Protein AF-0000000074691908 (afdb_homodimer)

Sequence (244 aa):
MPTTDESVCCMEVEQVWQKVVDQRPESHMKCVTEHPGFQSTCLDVWVLETAYYAYRQQYGTDNQRGNEKFRYIAYRQLVRWCWGYLGKHVRVALPSCAVNKIRNTFPADFGSSYTGLKPPSLMPTTDESVCCMEVEQVWQKVVDQRPESHMKCVTEHPGFQSTCLDVWVLETAYYAYRQQYGTDNQRGNEKFRYIAYRQLVRWCWGYLGKHVRVALPSCAVNKIRNTFPADFGSSYTGLKPPSL

InterPro domains:
  IPR046815 P2X purinoreceptor 7, intracellular domain [PF20478] (9-118)

Foldseek 3Di:
DPPVPPFAFLCNPVLQVVQVPPPPNPDPDPHSCVPPCLCVQQQDPVNLVVQVVVVCVVPNDDPDDALRSSLVSSVVSSCCVRVVDDDPPPPDDDGPVSSVVSCVSRPDDVPVPPPPPPPPPD/DPPVPPFAFLCNPVLQVVQVVPVDDPDPDPHSCVPPCLCVQQQDPVNLVVQVVVVCVVPNDDPDDALRSSLVSSVVSSCCVRVVDDDPPPPDDDGPVSSVVSCVSRPDDVPVPPPPPPPPPD

Secondary structure (DSSP, 8-state):
---------GGG-HHHHHHHHHSTTT----SGGGSHHHIIIII-HHHHHHHHHHHHHHH---S--HHHHHHHHHHHHHHHHHHS---TT--PPPPHHHHHHHHHHS---TTS----------/---------GGG-HHHHHHHHHSTTT----SGGGSHHHIIIII-HHHHHHHHHHHHHHH---S--HHHHHHHHHHHHHHHHHHS---TT--PPPPHHHHHHHHHHS---TT-----------

Nearest PDB structures (foldseek):
  8tr5-assembly1_A  TM=7.222E-01  e=7.232E-03  Rattus
  8trj-assembly1_A  TM=7.832E-01  e=1.084E-02  Rattus
  8trb-assembly1_A  TM=7.086E-01  e=7.663E-03  Rattus
  8tr8-assembly1_A  TM=7.237E-01  e=1.149E-02  Rattus
  8v4s-assembly1_A  TM=7.036E-01  e=8.119E-03  Rattus

Organism: Acropora cervicornis (NCBI:txid6130)

Solvent-accessible surface area (backbone atoms only — not comparable to full-atom values): 14338 Å² total; per-residue (Å²): 123,82,70,73,70,77,67,44,48,42,82,74,36,61,55,52,33,48,58,50,63,63,41,60,81,83,50,85,65,88,46,53,75,69,36,69,52,41,45,46,40,38,64,31,64,55,35,35,51,31,52,42,27,53,47,34,70,74,71,42,87,69,90,62,54,72,36,56,37,47,42,54,43,19,53,52,40,48,44,23,57,43,71,46,51,84,49,91,82,62,78,71,86,69,24,39,64,53,52,50,53,41,41,69,74,32,48,72,71,70,82,72,60,78,74,66,80,70,71,76,84,125,121,81,71,74,71,75,68,43,48,42,82,73,37,63,54,49,32,48,57,52,66,62,46,57,89,80,53,83,68,89,47,52,75,70,35,67,51,40,44,46,40,38,63,31,63,56,37,34,51,32,52,42,27,53,47,33,71,74,71,42,87,68,89,62,53,72,35,56,37,46,41,54,42,19,52,51,38,49,44,23,56,42,68,44,52,86,49,93,80,63,78,70,84,69,24,41,65,53,53,50,54,41,41,68,74,31,48,72,72,69,82,72,61,78,74,67,80,71,72,74,82,126

Structure (mmCIF, N/CA/C/O backbone):
data_AF-0000000074691908-model_v1
#
loop_
_entity.id
_entity.type
_entity.pdbx_description
1 polymer 'P2X purinoreceptor 7 intracellular domain-containing protein'
#
loop_
_atom_site.group_PDB
_atom_site.id
_atom_site.type_symbol
_atom_site.label_atom_id
_atom_site.label_alt_id
_atom_site.label_comp_id
_atom_site.label_asym_id
_atom_site.label_entity_id
_atom_site.label_seq_id
_atom_site.pdbx_PDB_ins_code
_atom_site.Cartn_x
_atom_site.Cartn_y
_atom_site.Cartn_z
_atom_site.occupancy
_atom_site.B_iso_or_equiv
_atom_site.auth_seq_id
_atom_site.auth_comp_id
_atom_site.auth_asym_id
_atom_site.auth_atom_id
_atom_site.pdbx_PDB_model_num
ATOM 1 N N . MET A 1 1 ? 16.562 34.469 12 1 30.09 1 MET A N 1
ATOM 2 C CA . MET A 1 1 ? 15.406 34 12.758 1 30.09 1 MET A CA 1
ATOM 3 C C . MET A 1 1 ? 15.078 32.562 12.414 1 30.09 1 MET A C 1
ATOM 5 O O . MET A 1 1 ? 15.055 32.188 11.234 1 30.09 1 MET A O 1
ATOM 9 N N . PRO A 1 2 ? 15.422 31.5 13.156 1 37.34 2 PRO A N 1
ATOM 10 C CA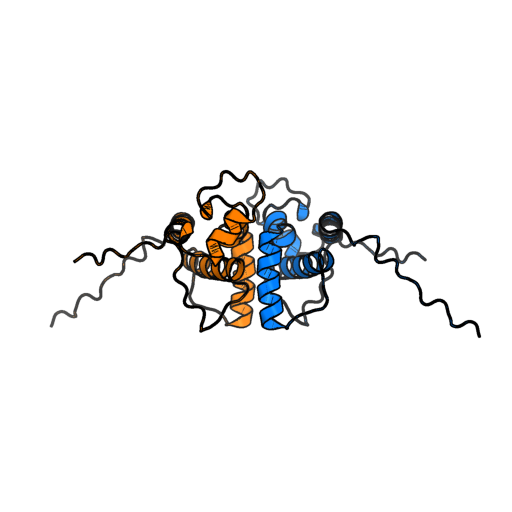 . PRO A 1 2 ? 14.898 30.188 12.766 1 37.34 2 PRO A CA 1
ATOM 11 C C . PRO A 1 2 ? 13.43 30.25 12.344 1 37.34 2 PRO A C 1
ATOM 13 O O . PRO A 1 2 ? 12.633 30.953 12.969 1 37.34 2 PRO A O 1
ATOM 16 N N . THR A 1 3 ? 13.031 30.594 11.148 1 39.84 3 THR A N 1
ATOM 17 C CA . THR A 1 3 ? 11.602 30.547 10.852 1 39.84 3 THR A CA 1
ATOM 18 C C . THR A 1 3 ? 10.914 29.453 11.656 1 39.84 3 THR A C 1
ATOM 20 O O . THR A 1 3 ? 11.391 28.312 11.688 1 39.84 3 THR A O 1
ATOM 23 N N . THR A 1 4 ? 10.422 29.703 12.766 1 43.75 4 THR A N 1
ATOM 24 C CA . THR A 1 4 ? 9.633 28.734 13.523 1 43.75 4 THR A CA 1
ATOM 25 C C . THR A 1 4 ? 8.859 27.812 12.578 1 43.75 4 THR A C 1
ATOM 27 O O . THR A 1 4 ? 7.926 28.266 11.906 1 43.75 4 THR A O 1
ATOM 30 N N . ASP A 1 5 ? 9.469 27.156 11.703 1 47.81 5 ASP A N 1
ATOM 31 C CA . ASP A 1 5 ? 8.758 26.266 10.805 1 47.81 5 ASP A CA 1
ATOM 32 C C . ASP A 1 5 ? 7.531 25.672 11.484 1 47.81 5 ASP A C 1
ATOM 34 O O . ASP A 1 5 ? 7.656 24.953 12.484 1 47.81 5 ASP A O 1
ATOM 38 N N . GLU A 1 6 ? 6.527 26.438 11.688 1 58.69 6 GLU A N 1
ATOM 39 C CA . GLU A 1 6 ? 5.273 26.016 12.305 1 58.69 6 GLU A CA 1
ATOM 40 C C . GLU A 1 6 ? 4.91 24.594 11.891 1 58.69 6 GLU A C 1
ATOM 42 O O . GLU A 1 6 ? 4.746 24.312 10.703 1 58.69 6 GLU A O 1
ATOM 47 N N . SER A 1 7 ? 5.32 23.609 12.727 1 81.62 7 SER A N 1
ATOM 48 C CA . SER A 1 7 ? 5 22.203 12.547 1 81.62 7 SER A CA 1
ATOM 49 C C . SER A 1 7 ? 3.49 21.969 12.555 1 81.62 7 SER A C 1
ATOM 51 O O . SER A 1 7 ? 2.789 22.453 13.445 1 81.62 7 SER A O 1
ATOM 53 N N . VAL A 1 8 ? 2.934 21.719 11.453 1 87.62 8 VAL A N 1
ATOM 54 C CA . VAL A 1 8 ? 1.518 21.375 11.352 1 87.62 8 VAL A CA 1
ATOM 55 C C . VAL A 1 8 ? 1.249 20.062 12.07 1 87.62 8 VAL A C 1
ATOM 57 O O . VAL A 1 8 ? 1.995 19.094 11.906 1 87.62 8 VAL A O 1
ATOM 60 N N . CYS A 1 9 ? 0.319 20.094 13.031 1 93.25 9 CYS A N 1
ATOM 61 C CA . CYS A 1 9 ? -0.106 18.906 13.766 1 93.25 9 CYS A CA 1
ATOM 62 C C . CYS A 1 9 ? -1.16 18.141 12.977 1 93.25 9 CYS A C 1
ATOM 64 O O . CYS A 1 9 ? -1.977 18.734 12.273 1 93.25 9 CYS A O 1
ATOM 66 N N . CYS A 1 10 ? -1.212 16.812 13.133 1 96.44 10 CYS A N 1
ATOM 67 C CA . CYS A 1 10 ? -2.162 15.984 12.391 1 96.44 10 CYS A CA 1
ATOM 68 C C . CYS A 1 10 ? -3.596 16.328 12.773 1 96.44 10 CYS A C 1
ATOM 70 O O . CYS A 1 10 ? -4.508 16.203 11.953 1 96.44 10 CYS A O 1
ATOM 72 N N . MET A 1 11 ? -3.795 16.875 14.023 1 94.44 11 MET A N 1
ATOM 73 C CA . MET A 1 11 ? -5.129 17.266 14.469 1 94.44 11 MET A CA 1
ATOM 74 C C . MET A 1 11 ? -5.629 18.484 13.688 1 94.44 11 MET A C 1
ATOM 76 O O . MET A 1 11 ? -6.836 18.703 13.594 1 94.44 11 MET A O 1
ATOM 80 N N . GLU A 1 12 ? -4.66 19.156 13.125 1 93.94 12 GLU A N 1
ATOM 81 C CA . GLU A 1 12 ? -4.996 20.406 12.453 1 93.94 12 GLU A CA 1
ATOM 82 C C . GLU A 1 12 ? -5.258 20.172 10.961 1 93.94 12 GLU A C 1
ATOM 84 O O . GLU A 1 12 ? -5.684 21.094 10.258 1 93.94 12 GLU A O 1
ATOM 89 N N . VAL A 1 13 ? -4.973 19.062 10.469 1 94.56 13 VAL A N 1
ATOM 90 C CA . VAL A 1 13 ? -5.227 18.734 9.07 1 94.56 13 VAL A CA 1
ATOM 91 C C . VAL A 1 13 ? -6.461 17.828 8.977 1 94.56 13 VAL A C 1
ATOM 93 O O . VAL A 1 13 ? -6.387 16.625 9.242 1 94.56 13 VAL A O 1
ATOM 96 N N . GLU A 1 14 ? -7.531 18.344 8.578 1 94.12 14 GLU A N 1
ATOM 97 C CA . GLU A 1 14 ? -8.844 17.703 8.633 1 94.12 14 GLU A CA 1
ATOM 98 C C . GLU A 1 14 ? -8.805 16.328 7.973 1 94.12 14 GLU A C 1
ATOM 100 O O . GLU A 1 14 ? -9.25 15.344 8.57 1 94.12 14 GLU A O 1
ATOM 105 N N . GLN A 1 15 ? -8.273 16.25 6.758 1 95.12 15 GLN A N 1
ATOM 106 C CA . GLN A 1 15 ? -8.281 15.008 5.992 1 95.12 15 GLN A CA 1
ATOM 107 C C . GLN A 1 15 ? -7.488 13.922 6.707 1 95.12 15 GLN A C 1
ATOM 109 O O . GLN A 1 15 ? -7.832 12.742 6.625 1 95.12 15 GLN A O 1
ATOM 114 N N . VAL A 1 16 ? -6.473 14.328 7.422 1 96.81 16 VAL A N 1
ATOM 115 C CA . VAL A 1 16 ? -5.625 13.383 8.141 1 96.81 16 VAL A CA 1
ATOM 116 C C . VAL A 1 16 ? -6.312 12.961 9.438 1 96.81 16 VAL A C 1
ATOM 118 O O . VAL A 1 16 ? -6.387 11.766 9.742 1 96.81 16 VAL A O 1
ATOM 121 N N . TRP A 1 17 ? -6.805 13.977 10.141 1 95.19 17 TRP A N 1
ATOM 122 C CA . TRP A 1 17 ? -7.426 13.695 11.43 1 95.19 17 TRP A CA 1
ATOM 123 C C . TRP A 1 17 ? -8.688 12.852 11.258 1 95.19 17 TRP A C 1
ATOM 125 O O . TRP A 1 17 ? -9.016 12.039 12.125 1 95.19 17 TRP A O 1
ATOM 135 N N . GLN A 1 18 ? -9.375 12.969 10.156 1 95.19 18 GLN A N 1
ATOM 136 C CA . GLN A 1 18 ? -10.555 12.164 9.875 1 95.19 18 GLN A CA 1
ATOM 137 C C . GLN A 1 18 ? -10.234 10.672 9.906 1 95.19 18 GLN A C 1
ATOM 139 O O . GLN A 1 18 ? -11.062 9.859 10.32 1 95.19 18 GLN A O 1
ATOM 144 N N . LYS A 1 19 ? -9.016 10.242 9.469 1 96.06 19 LYS A N 1
ATOM 145 C CA . LYS A 1 19 ? -8.609 8.836 9.531 1 96.06 19 LYS A CA 1
ATOM 146 C C . LYS A 1 19 ? -8.57 8.336 10.969 1 96.06 19 LYS A C 1
ATOM 148 O O . LYS A 1 19 ? -8.922 7.188 11.25 1 96.06 19 LYS A O 1
ATOM 153 N N . VAL A 1 20 ? -8.125 9.188 11.883 1 94.81 20 VAL A N 1
ATOM 154 C CA . VAL A 1 20 ? -8.016 8.836 13.297 1 94.81 20 VAL A CA 1
ATOM 155 C C . VAL A 1 20 ? -9.406 8.734 13.914 1 94.81 20 VAL A C 1
ATOM 157 O O . VAL A 1 20 ? -9.727 7.746 14.586 1 94.81 20 VAL A O 1
ATOM 160 N N . VAL A 1 21 ? -10.234 9.656 13.586 1 91.88 21 VAL A N 1
ATOM 161 C CA . VAL A 1 21 ? -11.578 9.727 14.156 1 91.88 21 VAL A CA 1
ATOM 162 C C . VAL A 1 21 ? -12.422 8.57 13.633 1 91.88 21 VAL A C 1
ATOM 164 O O . VAL A 1 21 ? -13.234 8.008 14.367 1 91.88 21 VAL A O 1
ATOM 167 N N . ASP A 1 22 ? -12.273 8.219 12.328 1 91.19 22 ASP A N 1
ATOM 168 C CA . ASP A 1 22 ? -13.062 7.168 11.695 1 91.19 22 ASP A CA 1
ATOM 169 C C . ASP A 1 22 ? -12.719 5.797 12.266 1 91.19 22 ASP A C 1
ATOM 171 O O . ASP A 1 22 ? -13.469 4.836 12.094 1 91.19 22 ASP A O 1
ATOM 175 N N . GLN A 1 23 ? -11.508 5.75 12.68 1 88.88 23 GLN A N 1
ATOM 176 C CA . GLN A 1 23 ? -11.109 4.453 13.219 1 88.88 23 GLN A CA 1
ATOM 177 C C . GLN A 1 23 ? -11.852 4.145 14.516 1 88.88 23 GLN A C 1
ATOM 179 O O . GLN A 1 23 ? -11.961 5 15.398 1 88.88 23 GLN A O 1
ATOM 184 N N . ARG A 1 24 ? -13.086 3.232 14.328 1 66.94 24 ARG A N 1
ATOM 185 C CA . ARG A 1 24 ? -14.031 2.914 15.391 1 66.94 24 ARG A CA 1
ATOM 186 C C . ARG A 1 24 ? -13.578 3.504 16.719 1 66.94 24 ARG A C 1
ATOM 188 O O . ARG A 1 24 ? -12.391 3.723 16.938 1 66.94 24 ARG A O 1
ATOM 195 N N . PRO A 1 25 ? -14.758 3.998 17.266 1 58.41 25 PRO A N 1
ATOM 196 C CA . PRO A 1 25 ? -14.82 4.93 18.391 1 58.41 25 PRO A CA 1
ATOM 197 C C . PRO A 1 25 ? -13.68 4.723 19.391 1 58.41 25 PRO A C 1
ATOM 199 O O . PRO A 1 25 ? -13.18 5.688 19.969 1 58.41 25 PRO A O 1
ATOM 202 N N . GLU A 1 26 ? -13.383 3.592 19.609 1 56.09 26 GLU A N 1
ATOM 203 C CA . GLU A 1 26 ? -12.602 3.279 20.812 1 56.09 26 GLU A CA 1
ATOM 204 C C . GLU A 1 26 ? -11.109 3.477 20.547 1 56.09 26 GLU A C 1
ATOM 206 O O . GLU A 1 26 ? -10.273 3.002 21.328 1 56.09 26 GLU A O 1
ATOM 211 N N . SER A 1 27 ? -10.906 4.363 19.312 1 65.12 27 SER A N 1
ATOM 212 C CA . SER A 1 27 ? -9.453 4.41 19.203 1 65.12 27 SER A CA 1
ATOM 213 C C . SER A 1 27 ? -8.852 5.398 20.203 1 65.12 27 SER A C 1
ATOM 215 O O . SER A 1 27 ? -9.375 6.5 20.375 1 65.12 27 SER A O 1
ATOM 217 N N . HIS A 1 28 ? -8.242 5.18 21.156 1 84.56 28 HIS A N 1
ATOM 218 C CA . HIS A 1 28 ? -7.469 6 22.078 1 84.56 28 HIS A CA 1
ATOM 219 C C . HIS A 1 28 ? -6.23 6.57 21.391 1 84.56 28 HIS A C 1
ATOM 221 O O . HIS A 1 28 ? -5.273 6.969 22.062 1 84.56 28 HIS A O 1
ATOM 227 N N . MET A 1 29 ? -6.551 6.711 20.047 1 91.88 29 MET A N 1
ATOM 228 C CA . MET A 1 29 ? -5.379 7.211 19.344 1 91.88 29 MET A 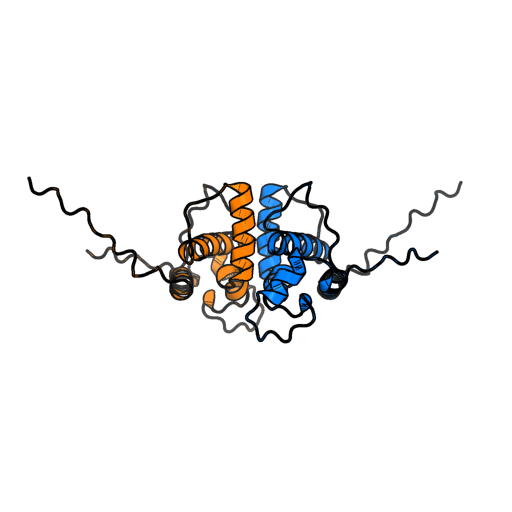CA 1
ATOM 229 C C . MET A 1 29 ? -5.266 8.727 19.469 1 91.88 29 MET A C 1
ATOM 231 O O . MET A 1 29 ? -6.27 9.438 19.406 1 91.88 29 MET A O 1
ATOM 235 N N . LYS A 1 30 ? -4.047 9.258 19.688 1 92.69 30 LYS A N 1
ATOM 236 C CA . LYS A 1 30 ? -3.797 10.688 19.875 1 92.69 30 LYS A CA 1
ATOM 237 C C . LYS A 1 30 ? -3.076 11.289 18.672 1 92.69 30 LYS A C 1
ATOM 239 O O . LYS A 1 30 ? -2.893 12.5 18.594 1 92.69 30 LYS A O 1
ATOM 244 N N . CYS A 1 31 ? -2.678 10.422 17.781 1 96.19 31 CYS A N 1
ATOM 245 C CA . CYS A 1 31 ? -1.89 10.852 16.625 1 96.19 31 CYS A CA 1
ATOM 246 C C . CYS A 1 31 ? -2.09 9.906 15.453 1 96.19 31 CYS A C 1
ATOM 248 O O . CYS A 1 31 ? -2.252 8.695 15.641 1 96.19 31 CYS A O 1
ATOM 250 N N . VAL A 1 32 ? -2.068 10.406 14.281 1 97.19 32 VAL A N 1
ATOM 251 C CA . VAL A 1 32 ? -2.271 9.602 13.078 1 97.19 32 VAL A CA 1
ATOM 252 C C . VAL A 1 32 ? -1.185 8.539 12.977 1 97.19 32 VAL A C 1
ATOM 254 O O . VAL A 1 32 ? -1.405 7.469 12.398 1 97.19 32 VAL A O 1
ATOM 257 N N . THR A 1 33 ? -0.001 8.82 13.531 1 97.75 33 THR A N 1
ATOM 258 C CA . THR A 1 33 ? 1.101 7.871 13.414 1 97.75 33 THR A CA 1
ATOM 259 C C . THR A 1 33 ? 0.836 6.629 14.258 1 97.75 33 THR A C 1
ATOM 261 O O . THR A 1 33 ? 1.532 5.621 14.125 1 97.75 33 THR A O 1
ATOM 264 N N . GLU A 1 34 ? -0.138 6.715 15.094 1 96.31 34 GLU A N 1
ATOM 265 C CA . GLU A 1 34 ? -0.536 5.555 15.883 1 96.31 34 GLU A CA 1
ATOM 266 C C . GLU A 1 34 ? -1.528 4.684 15.125 1 96.31 34 GLU A C 1
ATOM 268 O O . GLU A 1 34 ? -1.812 3.555 15.531 1 96.31 34 GLU A O 1
ATOM 273 N N . HIS A 1 35 ? -2.125 5.215 14.117 1 96.38 35 HIS A N 1
ATOM 274 C CA . HIS A 1 35 ? -3.115 4.508 13.312 1 96.38 35 HIS A CA 1
ATOM 275 C C . HIS A 1 35 ? -2.492 3.312 12.594 1 96.38 35 HIS A C 1
ATOM 277 O O . HIS A 1 35 ? -1.444 3.441 11.961 1 96.38 35 HIS A O 1
ATOM 283 N N . PRO A 1 36 ? -3.107 2.164 12.656 1 95.75 36 PRO A N 1
ATOM 284 C CA . PRO A 1 36 ? -2.557 1.009 11.945 1 95.75 36 PRO A CA 1
ATOM 285 C C . PRO A 1 36 ? -2.455 1.238 10.438 1 95.75 36 PRO A C 1
ATOM 287 O O . PRO A 1 36 ? -1.524 0.746 9.797 1 95.75 36 PRO A O 1
ATOM 290 N N . GLY A 1 37 ? -3.344 1.963 9.859 1 97.31 37 GLY A N 1
ATOM 291 C CA . GLY A 1 37 ? -3.283 2.309 8.453 1 97.31 37 GLY A CA 1
ATOM 292 C C . GLY A 1 37 ? -2.051 3.113 8.086 1 97.31 37 GLY A C 1
ATOM 293 O O . GLY A 1 37 ? -1.506 2.961 6.992 1 97.31 37 GLY A O 1
ATOM 294 N N . PHE A 1 38 ? -1.654 3.934 9.055 1 98.44 38 PHE A N 1
ATOM 295 C CA . PHE A 1 38 ? -0.433 4.695 8.828 1 98.44 38 PHE A CA 1
ATOM 296 C C . PHE A 1 38 ? 0.775 3.77 8.742 1 98.44 38 PHE A C 1
ATOM 298 O O . PHE A 1 38 ? 1.618 3.916 7.855 1 98.44 38 PHE A O 1
ATOM 305 N N . GLN A 1 39 ? 0.847 2.84 9.586 1 9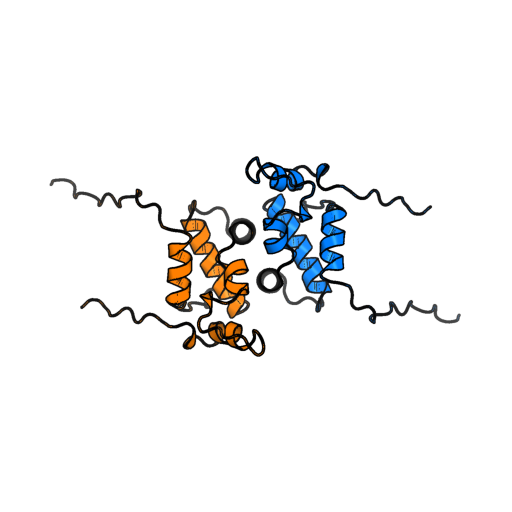8.25 39 GLN A N 1
ATOM 306 C CA . GLN A 1 39 ? 1.946 1.88 9.609 1 98.25 39 GLN A CA 1
ATOM 307 C C . GLN A 1 39 ? 2.014 1.089 8.305 1 98.25 39 GLN A C 1
ATOM 309 O O . GLN A 1 39 ? 3.078 0.985 7.691 1 98.25 39 GLN A O 1
ATOM 314 N N . SER A 1 40 ? 0.908 0.651 7.852 1 98.31 40 SER A N 1
ATOM 315 C CA . SER A 1 40 ? 0.886 -0.223 6.68 1 98.31 40 SER A CA 1
ATOM 316 C C . SER A 1 40 ? 1.082 0.57 5.395 1 98.31 40 SER A C 1
ATOM 318 O O . SER A 1 40 ? 1.805 0.135 4.496 1 98.31 40 SER A O 1
ATOM 320 N N . THR A 1 41 ? 0.528 1.736 5.32 1 98.69 41 THR A N 1
ATOM 321 C CA . THR A 1 41 ? 0.482 2.482 4.07 1 98.69 41 THR A CA 1
ATOM 322 C C . THR A 1 41 ? 1.748 3.314 3.887 1 98.69 41 THR A C 1
ATOM 324 O O . THR A 1 41 ? 2.211 3.514 2.762 1 98.69 41 THR A O 1
ATOM 327 N N . CYS A 1 42 ? 2.342 3.719 5.043 1 98.75 42 CYS A N 1
ATOM 328 C CA . CYS A 1 42 ? 3.367 4.746 4.906 1 98.75 42 CYS A CA 1
ATOM 329 C C . CYS A 1 42 ? 4.727 4.223 5.355 1 98.75 42 CYS A C 1
ATOM 331 O O . CYS A 1 42 ? 5.762 4.809 5.031 1 98.75 42 CYS A O 1
ATOM 333 N N . LEU A 1 43 ? 4.723 3.096 6.113 1 98.75 43 LEU A N 1
ATOM 334 C CA . LEU A 1 43 ? 6 2.711 6.703 1 98.75 43 LEU A CA 1
ATOM 335 C C . LEU A 1 43 ? 6.402 1.308 6.262 1 98.75 43 LEU A C 1
ATOM 337 O O . LEU A 1 43 ? 7.562 0.914 6.41 1 98.75 43 LEU A O 1
ATOM 341 N N . ASP A 1 44 ? 5.516 0.501 5.766 1 98.5 44 ASP A N 1
ATOM 342 C CA . ASP A 1 44 ? 5.797 -0.878 5.379 1 98.5 44 ASP A CA 1
ATOM 343 C C . ASP A 1 44 ? 6.609 -0.93 4.086 1 98.5 44 ASP A C 1
ATOM 345 O O . ASP A 1 44 ? 6.172 -0.425 3.051 1 98.5 44 ASP A O 1
ATOM 349 N N . VAL A 1 45 ? 7.68 -1.581 4.098 1 97.44 45 VAL A N 1
ATOM 350 C CA . VAL A 1 45 ? 8.633 -1.5 2.998 1 97.44 45 VAL A CA 1
ATOM 351 C C . VAL A 1 45 ? 8.086 -2.234 1.778 1 97.44 45 VAL A C 1
ATOM 353 O O . VAL A 1 45 ? 8.32 -1.822 0.64 1 97.44 45 VAL A O 1
ATOM 356 N N . TRP A 1 46 ? 7.402 -3.301 1.964 1 97.69 46 TRP A N 1
ATOM 357 C CA . TRP A 1 46 ? 6.855 -4.035 0.827 1 97.69 46 TRP A CA 1
ATOM 358 C C . TRP A 1 46 ? 5.758 -3.232 0.138 1 97.69 46 TRP A C 1
ATOM 360 O O . TRP A 1 46 ? 5.648 -3.244 -1.091 1 97.69 46 TRP A O 1
ATOM 370 N N . VAL A 1 47 ? 4.934 -2.586 0.943 1 98.81 47 VAL A N 1
ATOM 371 C CA . VAL A 1 47 ? 3.887 -1.724 0.41 1 98.81 47 VAL A CA 1
ATOM 372 C C . VAL A 1 47 ? 4.512 -0.555 -0.347 1 98.81 47 VAL A C 1
ATOM 374 O O . VAL A 1 47 ? 4.102 -0.241 -1.467 1 98.81 47 VAL A O 1
ATOM 377 N N . LEU A 1 48 ? 5.516 0.054 0.228 1 98.44 48 LEU A N 1
ATOM 378 C CA . LEU A 1 48 ? 6.16 1.2 -0.402 1 98.44 48 LEU A CA 1
ATOM 379 C C . LEU A 1 48 ? 6.887 0.782 -1.677 1 98.44 48 LEU A C 1
ATOM 381 O O . LEU A 1 48 ? 6.902 1.526 -2.66 1 98.44 48 LEU A O 1
ATOM 385 N N . GLU A 1 49 ? 7.5 -0.345 -1.672 1 97 49 GLU A N 1
ATOM 386 C CA . GLU A 1 49 ? 8.125 -0.88 -2.881 1 97 49 GLU A CA 1
ATOM 387 C C . GLU A 1 49 ? 7.094 -1.071 -3.99 1 97 49 GLU A C 1
ATOM 389 O O . GLU A 1 49 ? 7.332 -0.692 -5.141 1 97 49 GLU A O 1
ATOM 394 N N . THR A 1 50 ? 5.992 -1.668 -3.645 1 98 50 THR A N 1
ATOM 395 C CA . THR A 1 50 ? 4.926 -1.892 -4.609 1 98 50 THR A CA 1
ATOM 396 C C . THR A 1 50 ? 4.414 -0.567 -5.168 1 98 50 THR A C 1
ATOM 398 O O . THR A 1 50 ? 4.207 -0.434 -6.379 1 98 50 THR A O 1
ATOM 401 N N . ALA A 1 51 ? 4.223 0.391 -4.289 1 97.62 51 ALA A N 1
ATOM 402 C CA . ALA A 1 51 ? 3.795 1.719 -4.723 1 97.62 51 ALA A CA 1
ATOM 403 C C . ALA A 1 51 ? 4.848 2.367 -5.617 1 97.62 51 ALA A C 1
ATOM 405 O O . ALA A 1 51 ? 4.508 3.094 -6.559 1 97.62 51 ALA A O 1
ATOM 406 N N . TYR A 1 52 ? 6.094 2.135 -5.332 1 96.25 52 TYR A N 1
ATOM 407 C CA . TYR A 1 52 ? 7.168 2.666 -6.16 1 96.25 52 TYR A CA 1
ATOM 408 C C . TYR A 1 52 ? 7.109 2.09 -7.57 1 96.25 52 TYR A C 1
ATOM 410 O O . TYR A 1 52 ? 7.348 2.801 -8.547 1 96.25 52 TYR A O 1
ATOM 418 N N . TYR A 1 53 ? 6.836 0.844 -7.664 1 95.44 53 TYR A N 1
ATOM 419 C CA . TYR A 1 53 ? 6.711 0.225 -8.977 1 95.44 53 TYR A CA 1
ATOM 420 C C . TYR A 1 53 ? 5.625 0.907 -9.805 1 95.44 53 TYR A C 1
ATOM 422 O O . TYR A 1 53 ? 5.785 1.114 -11.008 1 95.44 53 TYR A O 1
ATOM 430 N N . ALA A 1 54 ? 4.535 1.207 -9.12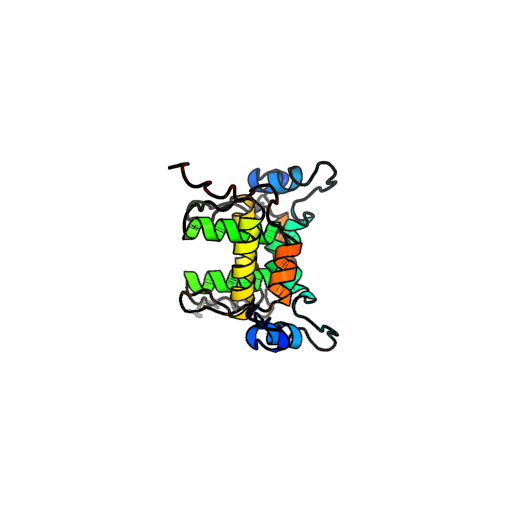5 1 94.5 54 ALA A N 1
ATOM 431 C CA . ALA A 1 54 ? 3.49 1.955 -9.82 1 94.5 54 ALA A CA 1
ATOM 432 C C . ALA A 1 54 ? 3.996 3.324 -10.258 1 94.5 54 ALA A C 1
ATOM 434 O O . ALA A 1 54 ? 3.736 3.754 -11.391 1 94.5 54 ALA A O 1
ATOM 435 N N . TYR A 1 55 ? 4.656 3.955 -9.383 1 93 55 TYR A N 1
ATOM 436 C CA . TYR A 1 55 ? 5.219 5.273 -9.656 1 93 55 TYR A CA 1
ATOM 437 C C . TYR A 1 55 ? 6.172 5.227 -10.844 1 93 55 TYR A C 1
ATOM 439 O O . TYR A 1 55 ? 6.066 6.039 -11.766 1 93 55 TYR A O 1
ATOM 447 N N . ARG A 1 56 ? 7.035 4.297 -10.82 1 92.88 56 ARG A N 1
ATOM 448 C CA . ARG A 1 56 ? 8.023 4.148 -11.883 1 92.88 56 ARG A CA 1
ATOM 449 C C . ARG A 1 56 ? 7.348 3.857 -13.227 1 92.88 56 ARG A C 1
ATOM 451 O O . ARG A 1 56 ? 7.789 4.348 -14.266 1 92.88 56 ARG A O 1
ATOM 458 N N . GLN A 1 57 ? 6.371 3.076 -13.188 1 91.5 57 GLN A N 1
ATOM 459 C CA . GLN A 1 57 ? 5.648 2.75 -14.414 1 91.5 57 GLN A CA 1
ATOM 460 C C . GLN A 1 57 ? 4.957 3.982 -14.984 1 91.5 57 GLN A C 1
ATOM 462 O O . GLN A 1 57 ? 4.887 4.148 -16.203 1 91.5 57 GLN A O 1
ATOM 467 N N . GLN A 1 58 ? 4.473 4.773 -14.164 1 89.19 58 GLN A N 1
ATOM 468 C CA . GLN A 1 58 ? 3.709 5.949 -14.57 1 89.19 58 GLN A CA 1
ATOM 469 C C . GLN A 1 58 ? 4.637 7.086 -14.992 1 89.19 58 GLN A C 1
ATOM 471 O O . GLN A 1 58 ? 4.344 7.812 -15.945 1 89.19 58 GLN A O 1
ATOM 476 N N . TYR A 1 59 ? 5.781 7.273 -14.289 1 89.25 59 TYR A N 1
ATOM 477 C CA . TYR A 1 59 ? 6.57 8.492 -14.461 1 89.25 59 TYR A CA 1
ATOM 478 C C . TYR A 1 59 ? 7.973 8.164 -14.961 1 89.25 59 TYR A C 1
ATOM 480 O O . TYR A 1 59 ? 8.734 9.07 -15.32 1 89.25 59 TYR A O 1
ATOM 488 N N . GLY A 1 60 ? 8.289 6.918 -15.039 1 87.25 60 GLY A N 1
ATOM 489 C CA . GLY A 1 60 ? 9.641 6.527 -15.414 1 87.25 60 GLY A CA 1
ATOM 490 C C . GLY A 1 60 ? 10.602 6.488 -14.242 1 87.25 60 GLY A C 1
ATOM 491 O O . GLY A 1 60 ? 10.195 6.695 -13.094 1 87.25 60 GLY A O 1
ATOM 492 N N . THR A 1 61 ? 11.805 6.023 -14.555 1 74.94 61 THR A N 1
ATOM 493 C CA . THR A 1 61 ? 12.82 5.859 -13.523 1 74.94 61 THR A CA 1
ATOM 494 C C . THR A 1 61 ? 13.305 7.215 -13.016 1 74.94 61 THR A C 1
ATOM 496 O O . THR A 1 61 ? 13.492 8.148 -13.805 1 74.94 61 THR A O 1
ATOM 499 N N . ASP A 1 62 ? 13.273 7.234 -11.695 1 73.88 62 ASP A N 1
ATOM 500 C CA . ASP A 1 62 ? 13.867 8.438 -11.117 1 73.88 62 ASP A CA 1
ATOM 501 C C . ASP A 1 62 ? 15.195 8.125 -10.438 1 73.88 62 ASP A C 1
ATOM 503 O O . ASP A 1 62 ? 15.664 6.98 -10.469 1 73.88 62 ASP A O 1
ATOM 507 N N . ASN A 1 63 ? 15.867 9.086 -10.047 1 74.38 63 ASN A N 1
ATOM 508 C CA . ASN A 1 63 ? 17.188 8.969 -9.438 1 74.38 63 ASN A CA 1
ATOM 509 C C . ASN A 1 63 ? 17.094 8.719 -7.938 1 74.38 63 ASN A C 1
ATOM 511 O O . ASN A 1 63 ? 18.109 8.719 -7.238 1 74.38 63 ASN A O 1
ATOM 515 N N . GLN A 1 64 ? 15.953 8.438 -7.508 1 74.88 64 GLN A N 1
ATOM 516 C CA . GLN A 1 64 ? 15.828 8.195 -6.074 1 74.88 64 GLN A CA 1
ATOM 517 C C . GLN A 1 64 ? 16.25 6.773 -5.715 1 74.88 64 GLN A C 1
ATOM 519 O O . GLN A 1 64 ? 15.953 5.828 -6.441 1 74.88 64 GLN A O 1
ATOM 524 N N . ARG A 1 65 ? 17.078 6.797 -4.594 1 79.62 65 ARG A N 1
ATOM 525 C CA . ARG A 1 65 ? 17.578 5.488 -4.191 1 79.62 65 ARG A CA 1
ATOM 526 C C . ARG A 1 65 ? 17.391 5.258 -2.695 1 79.62 65 ARG A C 1
ATOM 528 O O . ARG A 1 65 ? 17.266 6.215 -1.927 1 79.62 65 ARG A O 1
ATOM 535 N N . GLY A 1 66 ? 17.234 4.062 -2.418 1 85.81 66 GLY A N 1
ATOM 536 C CA . GLY A 1 66 ? 17.188 3.65 -1.024 1 85.81 66 GLY A CA 1
ATOM 537 C C . GLY A 1 66 ? 16.094 4.332 -0.234 1 85.81 66 GLY A C 1
ATOM 538 O O . GLY A 1 66 ? 14.93 4.312 -0.637 1 85.81 66 GLY A O 1
ATOM 539 N N . ASN A 1 67 ? 16.547 4.934 0.907 1 91.31 67 ASN A N 1
ATOM 540 C CA . ASN A 1 67 ? 15.594 5.52 1.853 1 91.31 67 ASN A CA 1
ATOM 541 C C . ASN A 1 67 ? 14.938 6.773 1.285 1 91.31 67 ASN A C 1
ATOM 543 O O . ASN A 1 67 ? 13.812 7.105 1.646 1 91.31 67 ASN A O 1
ATOM 547 N N . GLU A 1 68 ? 15.602 7.422 0.41 1 92.06 68 GLU A N 1
ATOM 548 C CA . GLU A 1 68 ? 14.992 8.594 -0.211 1 92.06 68 GLU A CA 1
ATOM 549 C C . GLU A 1 68 ? 13.742 8.211 -1.007 1 92.06 68 GLU A C 1
ATOM 551 O O . GLU A 1 68 ? 12.719 8.898 -0.938 1 92.06 68 GLU A O 1
ATOM 556 N N . LYS A 1 69 ? 13.891 7.176 -1.725 1 93.06 69 LYS A N 1
ATOM 557 C CA . LYS A 1 69 ? 12.758 6.652 -2.49 1 93.06 69 LYS A CA 1
ATOM 558 C C . LYS A 1 69 ? 11.586 6.312 -1.575 1 93.06 69 LYS A C 1
ATOM 560 O O . LYS A 1 69 ? 10.445 6.699 -1.852 1 93.06 69 LYS A O 1
ATOM 565 N N . PHE A 1 70 ? 11.883 5.688 -0.496 1 95.81 70 PHE A N 1
ATOM 566 C CA . PHE A 1 70 ? 10.836 5.246 0.416 1 95.81 70 PHE A CA 1
ATOM 567 C C . PHE A 1 70 ? 10.172 6.441 1.099 1 95.81 70 PHE A C 1
ATOM 569 O O . PHE A 1 70 ? 8.961 6.461 1.287 1 95.81 70 PHE A O 1
ATOM 576 N N . ARG A 1 71 ? 10.93 7.438 1.386 1 96.06 71 ARG A N 1
ATOM 577 C CA . ARG A 1 71 ? 10.336 8.633 1.973 1 96.06 71 ARG A CA 1
ATOM 578 C C . ARG A 1 71 ? 9.391 9.32 0.991 1 96.06 71 ARG A C 1
ATOM 580 O O . ARG A 1 71 ? 8.266 9.664 1.35 1 96.06 71 ARG A O 1
ATOM 587 N N . TYR A 1 72 ? 9.883 9.461 -0.19 1 94.44 72 TYR A N 1
ATOM 588 C CA . TYR A 1 72 ? 9.078 10.125 -1.206 1 94.44 72 TYR A CA 1
ATOM 589 C C . TYR A 1 72 ? 7.781 9.367 -1.455 1 94.44 72 TYR A C 1
ATOM 591 O O . TYR A 1 72 ? 6.707 9.977 -1.511 1 94.44 72 TYR A O 1
ATOM 599 N N . ILE A 1 73 ? 7.914 8.141 -1.584 1 96.38 73 ILE A N 1
ATOM 600 C CA . ILE A 1 73 ? 6.738 7.316 -1.847 1 96.38 73 ILE A CA 1
ATOM 601 C C . ILE A 1 73 ? 5.82 7.32 -0.625 1 96.38 73 ILE A C 1
ATOM 603 O O . ILE A 1 73 ? 4.594 7.332 -0.761 1 96.38 73 ILE A O 1
ATOM 607 N N . ALA A 1 74 ? 6.371 7.285 0.604 1 97.81 74 ALA A N 1
ATOM 608 C CA . ALA A 1 74 ? 5.57 7.348 1.821 1 97.81 74 ALA A CA 1
ATOM 609 C C . ALA A 1 74 ? 4.738 8.625 1.866 1 97.81 74 ALA A C 1
ATOM 611 O O . ALA A 1 74 ? 3.564 8.602 2.242 1 97.81 74 ALA A O 1
ATOM 612 N N . TYR A 1 75 ? 5.336 9.719 1.473 1 95.81 75 TYR A N 1
ATOM 613 C CA . TYR A 1 75 ? 4.598 10.977 1.418 1 95.81 75 TYR A CA 1
ATOM 614 C C . TYR A 1 75 ? 3.432 10.883 0.441 1 95.81 75 TYR A C 1
ATOM 616 O O . TYR A 1 75 ? 2.324 11.336 0.744 1 95.81 75 TYR A O 1
ATOM 624 N N . ARG A 1 76 ? 3.719 10.367 -0.666 1 95.56 76 ARG A N 1
ATOM 625 C CA . ARG A 1 76 ? 2.686 10.203 -1.683 1 95.56 76 ARG A CA 1
ATOM 626 C C . ARG A 1 76 ? 1.559 9.305 -1.181 1 95.56 76 ARG A C 1
ATOM 628 O O . ARG A 1 76 ? 0.381 9.609 -1.391 1 95.56 76 ARG A O 1
ATOM 635 N N . GLN A 1 77 ? 1.913 8.203 -0.55 1 98 77 GLN A N 1
ATOM 636 C CA . GLN A 1 77 ? 0.917 7.289 0 1 98 77 GLN A CA 1
ATOM 637 C C . GLN A 1 77 ? 0.045 7.988 1.04 1 98 77 GLN A C 1
ATOM 639 O O . GLN A 1 77 ? -1.173 7.801 1.063 1 98 77 GLN A O 1
ATOM 644 N N . LEU A 1 78 ? 0.652 8.797 1.919 1 97.81 78 LEU A N 1
ATOM 645 C CA . LEU A 1 78 ? -0.095 9.492 2.959 1 97.81 78 LEU A CA 1
ATOM 646 C C . LEU A 1 78 ? -1.132 10.43 2.35 1 97.81 78 LEU A C 1
ATOM 648 O O . LEU A 1 78 ? -2.295 10.43 2.758 1 97.81 78 LEU A O 1
ATOM 652 N N . VAL A 1 79 ? -0.702 11.172 1.41 1 96.94 79 VAL A N 1
ATOM 653 C CA . VAL A 1 79 ? -1.611 12.117 0.765 1 96.94 79 VAL A CA 1
ATOM 654 C C . VAL A 1 79 ? -2.75 11.352 0.089 1 96.94 79 VAL A C 1
ATOM 656 O O . VAL A 1 79 ? -3.922 11.695 0.259 1 96.94 79 VAL A O 1
ATOM 659 N N . ARG A 1 80 ? -2.465 10.344 -0.651 1 96.69 80 ARG A N 1
ATOM 660 C CA . ARG A 1 80 ? -3.49 9.57 -1.34 1 96.69 80 ARG A CA 1
ATOM 661 C C . ARG A 1 80 ? -4.461 8.938 -0.347 1 96.69 80 ARG A C 1
ATOM 663 O O . ARG A 1 80 ? -5.672 8.938 -0.571 1 96.69 80 ARG A O 1
ATOM 670 N N . TRP A 1 81 ? -3.912 8.391 0.686 1 97.56 81 TRP A N 1
ATOM 671 C CA . TRP A 1 81 ? -4.738 7.742 1.7 1 97.56 81 TRP A CA 1
ATOM 672 C C . TRP A 1 81 ? -5.715 8.734 2.32 1 97.56 81 TRP A C 1
ATOM 674 O O . TRP A 1 81 ? -6.895 8.43 2.5 1 97.56 81 TRP A O 1
ATOM 684 N N . CYS A 1 82 ? -5.273 9.93 2.529 1 96.56 82 CYS A N 1
ATOM 685 C CA . CYS A 1 82 ? -6.074 10.891 3.281 1 96.56 82 CYS A CA 1
ATOM 686 C C . CYS A 1 82 ? -6.953 11.719 2.352 1 96.56 82 CYS A C 1
ATOM 688 O O . CYS A 1 82 ? -8.07 12.078 2.711 1 96.56 82 CYS A O 1
ATOM 690 N N . TRP A 1 83 ? -6.488 12.016 1.175 1 95.19 83 TRP A N 1
ATOM 691 C CA . TRP A 1 83 ? -7.223 12.906 0.277 1 95.19 83 TRP A CA 1
ATOM 692 C C . TRP A 1 83 ? -7.922 12.109 -0.82 1 95.19 83 TRP A C 1
ATOM 694 O O . TRP A 1 83 ? -8.82 12.625 -1.493 1 95.19 83 TRP A O 1
ATOM 704 N N . GLY A 1 84 ? -7.375 10.922 -1.126 1 94.38 84 GLY A N 1
ATOM 705 C CA . GLY A 1 84 ? -8.023 10.086 -2.127 1 94.38 84 GLY A CA 1
ATOM 706 C C . GLY A 1 84 ? -7.473 10.297 -3.525 1 94.38 84 GLY A C 1
ATOM 707 O O . GLY A 1 84 ? -7.852 9.586 -4.461 1 94.38 84 GLY A O 1
ATOM 708 N N . TYR A 1 85 ? -6.621 11.188 -3.748 1 91.94 85 TYR A N 1
ATOM 709 C CA . TYR A 1 85 ? -5.992 11.469 -5.035 1 91.94 85 TYR A CA 1
ATOM 710 C C . TYR A 1 85 ? -4.688 12.234 -4.848 1 91.94 85 TYR A C 1
ATOM 712 O O . TYR A 1 85 ? -4.414 12.758 -3.764 1 91.94 85 TYR A O 1
ATOM 720 N N . LEU A 1 86 ? -3.844 12.094 -5.988 1 90.56 86 LEU A N 1
ATOM 721 C CA . LEU A 1 86 ? -2.645 12.914 -6.066 1 90.56 86 LEU A CA 1
ATOM 722 C C . LEU A 1 86 ? -2.76 13.938 -7.195 1 90.56 86 LEU A C 1
ATOM 724 O O . LEU A 1 86 ? -3.312 13.641 -8.258 1 90.56 86 LEU A O 1
ATOM 728 N N . GLY A 1 87 ? -2.465 15.203 -7.016 1 78.69 87 GLY A N 1
ATOM 729 C CA . GLY A 1 87 ? -2.529 16.156 -8.117 1 78.69 87 GLY A CA 1
ATOM 730 C C . GLY A 1 87 ? -1.822 17.453 -7.82 1 78.69 87 GLY A C 1
ATOM 731 O O . GLY A 1 87 ? -1.373 17.688 -6.695 1 78.69 87 GLY A O 1
ATOM 732 N N . LYS A 1 88 ? -1.575 18.094 -8.898 1 70.31 88 LYS A N 1
ATOM 733 C CA . LYS A 1 88 ? -0.932 19.406 -8.82 1 70.31 88 LYS A CA 1
ATOM 734 C C . LYS A 1 88 ? -1.628 20.297 -7.797 1 70.31 88 LYS A C 1
ATOM 736 O O . LYS A 1 88 ? -0.987 21.141 -7.16 1 70.31 88 LYS A O 1
ATOM 741 N N . HIS A 1 89 ? -2.793 20 -7.586 1 62.78 89 HIS A N 1
ATOM 742 C CA . HIS A 1 89 ? -3.551 20.891 -6.719 1 62.78 89 HIS A CA 1
ATOM 743 C C . HIS A 1 89 ? -3.48 20.438 -5.266 1 62.78 89 HIS A C 1
ATOM 745 O O . HIS A 1 89 ? -3.99 21.125 -4.371 1 62.78 89 HIS A O 1
ATOM 751 N N . VAL A 1 90 ? -2.934 19.297 -5.156 1 64 90 VAL A N 1
ATOM 752 C CA . VAL A 1 90 ? -2.777 18.859 -3.775 1 64 90 VAL A CA 1
ATOM 753 C C . VAL A 1 90 ? -1.381 19.203 -3.273 1 64 90 VAL A C 1
ATOM 755 O O . VAL A 1 90 ? -0.423 18.469 -3.504 1 64 90 VAL A O 1
ATOM 758 N N . ARG A 1 91 ? -1.172 20.469 -2.973 1 74.38 91 ARG A N 1
ATOM 759 C CA . ARG A 1 91 ? 0.013 20.906 -2.242 1 74.38 91 ARG A CA 1
ATOM 760 C C . ARG A 1 91 ? -0.283 21.047 -0.753 1 74.38 91 ARG A C 1
ATOM 762 O O . ARG A 1 91 ? -0.676 22.125 -0.292 1 74.38 91 ARG A O 1
ATOM 769 N N . VAL A 1 92 ? -0.362 19.953 -0.188 1 77.06 92 VAL A N 1
ATOM 770 C CA . VAL A 1 92 ? -0.736 19.984 1.222 1 77.06 92 VAL A CA 1
ATOM 771 C C . VAL A 1 92 ? 0.513 19.844 2.09 1 77.06 92 VAL A C 1
ATOM 773 O O . VAL A 1 92 ? 1.474 19.172 1.711 1 77.06 92 VAL A O 1
ATOM 776 N N . ALA A 1 93 ? 0.489 20.672 3.145 1 85.38 93 ALA A N 1
ATOM 777 C CA . ALA A 1 93 ? 1.506 20.484 4.176 1 85.38 93 ALA A CA 1
ATOM 778 C C . ALA A 1 93 ? 1.201 19.266 5.031 1 85.38 93 ALA A C 1
ATOM 780 O O . ALA A 1 93 ? 0.131 19.172 5.637 1 85.38 93 ALA A O 1
ATOM 781 N N . LEU A 1 94 ? 2.061 18.344 5.012 1 93.75 94 LEU A N 1
ATOM 782 C CA . LEU A 1 94 ? 1.897 17.156 5.832 1 93.75 94 LEU A CA 1
ATOM 783 C C . LEU A 1 94 ? 2.195 17.469 7.297 1 93.75 94 LEU A C 1
ATOM 785 O O . LEU A 1 94 ? 3.051 18.297 7.602 1 93.75 94 LEU A O 1
ATOM 789 N N . PRO A 1 95 ? 1.483 16.891 8.234 1 96.5 95 PRO A N 1
ATOM 790 C CA . PRO A 1 95 ? 1.776 17.094 9.656 1 96.5 95 PRO A CA 1
ATOM 791 C C . PRO A 1 95 ? 3.209 16.719 10.023 1 96.5 95 PRO A C 1
ATOM 793 O O . PRO A 1 95 ? 3.75 15.742 9.5 1 96.5 95 PRO A O 1
ATOM 796 N N . SER A 1 96 ? 3.74 17.422 10.922 1 96.44 96 SER A N 1
ATOM 797 C CA . SER A 1 96 ? 5.117 17.172 11.336 1 96.44 96 SER A CA 1
ATOM 798 C C . SER A 1 96 ? 5.27 15.789 11.961 1 96.44 96 SER A C 1
ATOM 800 O O . SER A 1 96 ? 6.301 15.133 11.797 1 96.44 96 SER A O 1
ATOM 802 N N . CYS A 1 97 ? 4.246 15.352 12.664 1 97.69 97 CYS A N 1
ATOM 803 C CA . CYS A 1 97 ? 4.316 14.031 13.289 1 97.69 97 CYS A CA 1
ATOM 804 C C . CYS A 1 97 ? 4.512 12.945 12.234 1 97.69 97 CYS A C 1
ATOM 806 O O . CYS A 1 97 ? 5.328 12.039 12.414 1 97.69 97 CYS A O 1
ATOM 808 N N . ALA A 1 98 ? 3.799 13.031 11.195 1 98 98 ALA A N 1
ATOM 809 C CA . ALA A 1 98 ? 3.898 12.055 10.117 1 98 98 ALA A CA 1
ATOM 810 C C . ALA A 1 98 ? 5.242 12.156 9.406 1 98 98 ALA A C 1
ATOM 812 O O . ALA A 1 98 ? 5.906 11.141 9.172 1 98 98 ALA A O 1
ATOM 813 N N . VAL A 1 99 ? 5.66 13.375 9.109 1 97.06 99 VAL A N 1
ATOM 814 C CA . VAL A 1 99 ? 6.918 13.609 8.414 1 97.06 99 VAL A CA 1
ATOM 815 C C . VAL A 1 99 ? 8.078 13.062 9.242 1 97.06 99 VAL A C 1
ATOM 817 O O . VAL A 1 99 ? 8.938 12.344 8.719 1 97.06 99 VAL A O 1
ATOM 820 N N . ASN A 1 100 ? 8.047 13.367 10.469 1 97.38 100 ASN A N 1
ATOM 821 C CA . ASN A 1 100 ? 9.125 12.922 11.344 1 97.38 100 ASN A CA 1
ATOM 822 C C . ASN A 1 100 ? 9.148 11.406 11.484 1 97.38 100 ASN A C 1
ATOM 824 O O . ASN A 1 100 ? 10.211 10.789 11.477 1 97.38 100 ASN A O 1
ATOM 828 N N . LYS A 1 101 ? 8.008 10.805 11.641 1 98.06 101 LYS A N 1
ATOM 829 C CA . LYS A 1 101 ? 7.949 9.352 11.742 1 98.06 101 LYS A CA 1
ATOM 830 C C . LYS A 1 101 ? 8.492 8.688 10.484 1 98.06 101 LYS A C 1
ATOM 832 O O . LYS A 1 101 ? 9.242 7.711 10.562 1 98.06 101 LYS A O 1
ATOM 837 N N . ILE A 1 102 ? 8.148 9.195 9.344 1 98 102 ILE A N 1
ATOM 838 C CA . ILE A 1 102 ? 8.617 8.656 8.07 1 98 102 ILE A CA 1
ATOM 839 C C . ILE A 1 102 ? 10.133 8.836 7.957 1 98 102 ILE A C 1
ATOM 841 O O . ILE A 1 102 ? 10.852 7.895 7.617 1 98 102 ILE A O 1
ATOM 845 N N . ARG A 1 103 ? 10.648 9.961 8.289 1 97.19 103 ARG A N 1
ATOM 846 C CA . ARG A 1 103 ? 12.078 10.258 8.203 1 97.19 103 ARG A CA 1
ATOM 847 C C . ARG A 1 103 ? 12.875 9.406 9.18 1 97.19 103 ARG A C 1
ATOM 849 O O . ARG A 1 103 ? 14 9 8.891 1 97.19 103 ARG A O 1
ATOM 856 N N . ASN A 1 104 ? 12.312 9.211 10.336 1 97.25 104 ASN A N 1
ATOM 857 C CA . ASN A 1 104 ? 12.992 8.367 11.312 1 97.25 104 ASN A CA 1
ATOM 858 C C . ASN A 1 104 ? 13.047 6.91 10.867 1 97.25 104 ASN A C 1
ATOM 860 O O . ASN A 1 104 ? 14 6.195 11.172 1 97.25 104 ASN A O 1
ATOM 864 N N . THR A 1 105 ? 12.031 6.484 10.219 1 97.81 105 THR A N 1
ATOM 865 C CA . THR A 1 105 ? 11.977 5.117 9.719 1 97.81 105 THR A CA 1
ATOM 866 C C . THR A 1 105 ? 12.914 4.941 8.531 1 97.81 105 THR A C 1
ATOM 868 O O . THR A 1 105 ? 13.539 3.889 8.375 1 97.81 105 THR A O 1
ATOM 871 N N . PHE A 1 106 ? 12.938 5.949 7.723 1 97.31 106 PHE A N 1
ATOM 872 C CA . PHE A 1 106 ? 13.773 5.93 6.523 1 97.31 106 PHE A CA 1
ATOM 873 C C . PHE A 1 106 ? 14.758 7.094 6.535 1 97.31 106 PHE A C 1
ATOM 875 O O . PHE A 1 106 ? 14.609 8.047 5.77 1 97.31 106 PHE A O 1
ATOM 882 N N . PRO A 1 107 ? 15.836 6.941 7.301 1 94.75 107 PRO A N 1
ATOM 883 C CA . PRO A 1 107 ? 16.766 8.055 7.473 1 94.75 107 PRO A CA 1
ATOM 884 C C . PRO A 1 107 ? 17.594 8.336 6.223 1 94.75 107 PRO A C 1
ATOM 886 O O . PRO A 1 107 ? 17.797 7.434 5.402 1 94.75 107 PRO A O 1
ATOM 889 N N . ALA A 1 108 ? 17.953 9.523 6.082 1 84.94 108 ALA A N 1
ATOM 890 C CA . ALA A 1 108 ? 18.859 9.891 4.996 1 84.94 108 ALA A CA 1
ATOM 891 C C . ALA A 1 108 ? 20.234 9.234 5.176 1 84.94 108 ALA A C 1
ATOM 893 O O . ALA A 1 108 ? 20.672 9 6.305 1 84.94 108 ALA A O 1
ATOM 894 N N . ASP A 1 109 ? 20.703 8.703 4.152 1 69.44 109 ASP A N 1
ATOM 895 C CA . ASP A 1 109 ? 22.062 8.156 4.234 1 69.44 109 ASP A CA 1
ATOM 896 C C . ASP A 1 109 ? 23.047 9.227 4.691 1 69.44 109 ASP A C 1
ATOM 898 O O . ASP A 1 109 ? 22.953 10.383 4.289 1 69.44 109 ASP A O 1
ATOM 902 N N . PHE A 1 110 ? 23.469 9.289 5.91 1 58.66 110 PHE A N 1
ATOM 903 C CA . PHE A 1 110 ? 24.469 10.227 6.379 1 58.66 110 PHE A CA 1
ATOM 904 C C . PHE A 1 110 ? 25.469 10.562 5.266 1 58.66 110 PHE A C 1
ATOM 906 O O . PHE A 1 110 ? 25.969 11.688 5.195 1 58.66 110 PHE A O 1
ATOM 913 N N . GLY A 1 111 ? 26.141 9.492 4.684 1 48.25 111 GLY A N 1
ATOM 914 C CA . GLY A 1 111 ? 27.344 9.789 3.91 1 48.25 111 GLY A CA 1
ATOM 915 C C . GLY A 1 111 ? 27.078 10.719 2.74 1 48.25 111 GLY A C 1
ATOM 916 O O . GLY A 1 111 ? 27.953 10.938 1.902 1 48.25 111 GLY A O 1
ATOM 917 N N . SER A 1 112 ? 25.984 10.844 2.252 1 43.47 112 SER A N 1
ATOM 918 C CA . SER A 1 112 ? 25.938 11.852 1.198 1 43.47 112 SER A CA 1
ATOM 919 C C . SER A 1 112 ? 26.141 13.25 1.766 1 43.47 112 SER A C 1
ATOM 921 O O . SER A 1 112 ? 25.219 13.844 2.334 1 43.47 112 SER A O 1
ATOM 923 N N . SER A 1 113 ? 27.234 13.516 2.445 1 39.38 113 SER A N 1
ATOM 924 C CA . SER A 1 113 ? 27.859 14.789 2.762 1 39.38 113 SER A CA 1
ATOM 925 C C . SER A 1 113 ? 27.578 15.836 1.683 1 39.38 113 SER A C 1
ATOM 927 O O . SER A 1 113 ? 27.812 15.586 0.498 1 39.38 113 SER A O 1
ATOM 929 N N . TYR A 1 114 ? 26.547 16.562 1.865 1 40.06 114 TYR A N 1
ATOM 930 C CA . TYR A 1 114 ? 26.453 17.766 1.046 1 40.06 114 TYR A CA 1
ATOM 931 C C . TYR A 1 114 ? 27.828 18.406 0.845 1 40.06 114 TYR A C 1
ATOM 933 O O . TYR A 1 114 ? 28.422 18.891 1.797 1 40.06 114 TYR A O 1
ATOM 941 N N . THR A 1 115 ? 28.734 17.766 0.076 1 42.47 115 THR A N 1
ATOM 942 C CA . THR A 1 115 ? 29.922 18.531 -0.255 1 42.47 115 THR A CA 1
ATOM 943 C C . THR A 1 115 ? 29.547 19.922 -0.768 1 42.47 115 THR A C 1
ATOM 945 O O . THR A 1 115 ? 28.891 20.047 -1.805 1 42.47 115 THR A O 1
ATOM 948 N N . GLY A 1 116 ? 29.125 20.812 0.042 1 36.12 116 GLY A N 1
ATOM 949 C CA . GLY A 1 116 ? 28.984 22.234 -0.251 1 36.12 116 GLY A CA 1
ATOM 950 C C . GLY A 1 116 ? 29.953 22.719 -1.316 1 36.12 116 GLY A C 1
ATOM 951 O O . GLY A 1 116 ? 31.062 22.188 -1.45 1 36.12 116 GLY A O 1
ATOM 952 N N . LEU A 1 117 ? 29.438 23.109 -2.424 1 37.5 117 LEU A N 1
ATOM 953 C CA . LEU A 1 117 ? 30.219 23.781 -3.461 1 37.5 117 LEU A CA 1
ATOM 954 C C . LEU A 1 117 ? 31.203 24.781 -2.85 1 37.5 117 LEU A C 1
ATOM 956 O O . LEU A 1 117 ? 30.797 25.688 -2.129 1 37.5 117 LEU A O 1
ATOM 960 N N . LYS A 1 118 ? 32.344 24.344 -2.463 1 42.28 118 LYS A N 1
ATOM 961 C CA . LYS A 1 118 ? 33.375 25.328 -2.148 1 42.28 118 LYS A CA 1
ATOM 962 C C . LYS A 1 118 ? 33.5 26.375 -3.25 1 42.28 118 LYS A C 1
ATOM 964 O O . LYS A 1 118 ? 33.562 26.031 -4.434 1 42.28 118 LYS A O 1
ATOM 969 N N . PRO A 1 119 ? 33.062 27.625 -3.043 1 38.12 119 PRO A N 1
ATOM 970 C CA . PRO A 1 119 ? 33.219 28.703 -4.031 1 38.12 119 PRO A CA 1
ATOM 971 C C . PRO A 1 119 ? 34.562 28.672 -4.738 1 38.12 119 PRO A C 1
ATOM 973 O O . PRO A 1 119 ? 35.562 28.25 -4.156 1 38.12 119 PRO A O 1
ATOM 976 N N . PRO A 1 120 ? 34.531 28.562 -6.062 1 37.91 120 PRO A N 1
ATOM 977 C CA . PRO A 1 120 ? 35.844 28.641 -6.715 1 37.91 120 PRO A CA 1
ATOM 978 C C . PRO A 1 120 ? 36.719 29.766 -6.156 1 37.91 120 PRO A C 1
ATOM 980 O O . PRO A 1 120 ? 36.188 30.766 -5.641 1 37.91 120 PRO A O 1
ATOM 983 N N . SER A 1 121 ? 37.719 29.375 -5.414 1 38.66 121 SER A N 1
ATOM 984 C CA . SER A 1 121 ? 38.656 30.406 -5.043 1 38.66 121 SER A CA 1
ATOM 985 C C . SER A 1 121 ? 38.812 31.453 -6.148 1 38.66 121 SER A C 1
ATOM 987 O O . SER A 1 121 ? 39.125 31.125 -7.289 1 38.66 121 SER A O 1
ATOM 989 N N . LEU A 1 122 ? 38.062 32.562 -6.078 1 29.39 122 LEU A N 1
ATOM 990 C CA . LEU A 1 122 ? 38.469 33.688 -6.941 1 29.39 122 LEU A CA 1
ATOM 991 C C . LEU A 1 122 ? 39.938 34.062 -6.688 1 29.39 122 LEU A C 1
ATOM 993 O O . LEU A 1 122 ? 40.375 34.125 -5.539 1 29.39 122 LEU A O 1
ATOM 997 N N . MET B 1 1 ? -16.422 -33.094 -17.453 1 31.41 1 MET B N 1
ATOM 998 C CA . MET B 1 1 ? -15.164 -33.281 -16.75 1 31.41 1 MET B CA 1
ATOM 999 C C . MET B 1 1 ? -14.844 -32.062 -15.867 1 31.41 1 MET B C 1
ATOM 1001 O O . MET B 1 1 ? -14.984 -30.922 -16.297 1 31.41 1 MET B O 1
ATOM 1005 N N . PRO B 1 2 ? -15.047 -32.031 -14.547 1 36.84 2 PRO B N 1
ATOM 1006 C CA . PRO B 1 2 ? -14.523 -30.844 -13.844 1 36.84 2 PRO B CA 1
ATOM 1007 C C . PRO B 1 2 ? -13.148 -30.422 -14.352 1 36.84 2 PRO B C 1
ATOM 1009 O O . PRO B 1 2 ? -12.305 -31.266 -14.656 1 36.84 2 PRO B O 1
ATOM 1012 N N . THR B 1 3 ? -12.977 -29.672 -15.406 1 39.62 3 THR B N 1
ATOM 1013 C CA . THR B 1 3 ? -11.617 -29.297 -15.758 1 39.62 3 THR B CA 1
ATOM 1014 C C . THR B 1 3 ? -10.75 -29.156 -14.5 1 39.62 3 THR B C 1
ATOM 1016 O O . THR B 1 3 ? -11.148 -28.5 -13.531 1 39.62 3 THR B O 1
ATOM 1019 N N . THR B 1 4 ? -10.109 -30.156 -14.062 1 43.34 4 THR B N 1
ATOM 1020 C CA . THR B 1 4 ? -9.164 -30.062 -12.953 1 43.34 4 THR B CA 1
ATOM 1021 C C . THR B 1 4 ? -8.484 -28.688 -12.938 1 43.34 4 THR B C 1
ATOM 1023 O O . THR B 1 4 ? -7.684 -28.375 -13.82 1 43.34 4 THR B O 1
ATOM 1026 N N . ASP B 1 5 ? -9.18 -27.641 -12.883 1 47.41 5 ASP B N 1
ATOM 1027 C CA . ASP B 1 5 ? -8.562 -26.328 -12.844 1 47.41 5 ASP B CA 1
ATOM 1028 C C . ASP B 1 5 ? -7.215 -26.375 -12.125 1 47.41 5 ASP B C 1
ATOM 1030 O O . ASP B 1 5 ? -7.145 -26.719 -10.945 1 47.41 5 ASP B O 1
ATOM 1034 N N . GLU B 1 6 ? -6.25 -26.938 -12.742 1 57.91 6 GLU B N 1
ATOM 1035 C CA . GLU B 1 6 ? -4.898 -27.047 -12.203 1 57.91 6 GLU B CA 1
ATOM 1036 C C . GLU B 1 6 ? -4.508 -25.797 -11.43 1 57.91 6 GLU B C 1
ATOM 1038 O O . GLU B 1 6 ? -4.477 -24.703 -11.984 1 57.91 6 GLU B O 1
ATOM 1043 N N . SER B 1 7 ? -4.758 -25.812 -10.094 1 80.81 7 SER B N 1
ATOM 1044 C CA . SER B 1 7 ? -4.391 -24.734 -9.18 1 80.81 7 SER B CA 1
ATOM 1045 C C . SER B 1 7 ? -2.887 -24.484 -9.195 1 80.81 7 SER B C 1
ATOM 1047 O O . SER B 1 7 ? -2.094 -25.422 -9.102 1 80.81 7 SER B O 1
ATOM 1049 N N . VAL B 1 8 ? -2.486 -23.438 -9.789 1 87.56 8 VAL B N 1
ATOM 1050 C CA . VAL B 1 8 ? -1.083 -23.031 -9.789 1 87.56 8 VAL B CA 1
ATOM 1051 C C . VAL B 1 8 ? -0.629 -22.75 -8.359 1 87.56 8 VAL B C 1
ATOM 1053 O O . VAL B 1 8 ? -1.327 -22.078 -7.602 1 87.56 8 VAL B O 1
ATOM 1056 N N . CYS B 1 9 ? 0.421 -23.469 -7.918 1 93.06 9 CYS B N 1
ATOM 1057 C CA . CYS B 1 9 ? 1.025 -23.25 -6.605 1 93.06 9 CYS B CA 1
ATOM 1058 C C . CYS B 1 9 ? 2.01 -22.094 -6.641 1 93.06 9 CYS B C 1
ATOM 1060 O O . CYS B 1 9 ? 2.676 -21.859 -7.652 1 93.06 9 CYS B O 1
ATOM 1062 N N . CYS B 1 10 ? 2.168 -21.375 -5.527 1 96.31 10 CYS B N 1
ATOM 1063 C CA . CYS B 1 10 ? 3.061 -20.219 -5.48 1 96.31 10 CYS B CA 1
ATOM 1064 C C . CYS B 1 10 ? 4.504 -20.641 -5.723 1 96.31 10 CYS B C 1
ATOM 1066 O O . CYS B 1 10 ? 5.301 -19.859 -6.246 1 96.31 10 CYS B O 1
ATOM 1068 N N . MET B 1 11 ? 4.848 -21.938 -5.406 1 94.25 11 MET B N 1
ATOM 1069 C CA . MET B 1 11 ? 6.199 -22.438 -5.633 1 94.25 11 MET B CA 1
ATOM 1070 C C . MET B 1 11 ? 6.492 -22.562 -7.125 1 94.25 11 MET B C 1
ATOM 1072 O O . MET B 1 11 ? 7.652 -22.547 -7.535 1 94.25 11 MET B O 1
ATOM 1076 N N . GLU B 1 12 ? 5.406 -22.594 -7.848 1 93.81 12 GLU B N 1
ATOM 1077 C CA . GLU B 1 12 ? 5.551 -22.828 -9.281 1 93.81 12 GLU B CA 1
ATOM 1078 C C . GLU B 1 12 ? 5.613 -21.516 -10.055 1 93.81 12 GLU B C 1
ATOM 1080 O O . GLU B 1 12 ? 5.859 -21.516 -11.266 1 93.81 12 GLU B O 1
ATOM 1085 N N . VAL B 1 13 ? 5.348 -20.469 -9.461 1 94.31 13 VAL B N 1
ATOM 1086 C CA . VAL B 1 13 ? 5.426 -19.156 -10.086 1 94.31 13 VAL B CA 1
ATOM 1087 C C . VAL B 1 13 ? 6.691 -18.438 -9.625 1 94.31 13 VAL B C 1
ATOM 1089 O O . VAL B 1 13 ? 6.738 -17.906 -8.516 1 94.31 13 VAL B O 1
ATOM 1092 N N . GLU B 1 14 ? 7.652 -18.375 -10.422 1 93.81 14 GLU B N 1
ATOM 1093 C CA . GLU B 1 14 ? 9 -17.922 -10.078 1 93.81 14 GLU B CA 1
ATOM 1094 C C . GLU B 1 14 ? 8.969 -16.562 -9.406 1 93.81 14 GLU B C 1
ATOM 1096 O O . GLU B 1 14 ? 9.555 -16.375 -8.344 1 93.81 14 GLU B O 1
ATOM 1101 N N . GLN B 1 15 ? 8.273 -15.609 -10.031 1 94.81 15 GLN B N 1
ATOM 1102 C CA . GLN B 1 15 ? 8.258 -14.234 -9.539 1 94.81 15 GLN B CA 1
ATOM 1103 C C . GLN B 1 15 ? 7.656 -14.164 -8.133 1 94.81 15 GLN B C 1
ATOM 1105 O O . GLN B 1 15 ? 8.07 -13.336 -7.316 1 94.81 15 GLN B O 1
ATOM 1110 N N . VAL B 1 16 ? 6.727 -15.039 -7.871 1 96.62 16 VAL B N 1
ATOM 1111 C CA . VAL B 1 16 ? 6.059 -15.062 -6.574 1 96.62 16 VAL B CA 1
ATOM 1112 C C . VAL B 1 16 ? 6.949 -15.758 -5.547 1 96.62 16 VAL B C 1
ATOM 1114 O O . VAL B 1 16 ? 7.148 -15.242 -4.445 1 96.62 16 VAL B O 1
ATOM 1117 N N . TRP B 1 17 ? 7.473 -16.891 -5.969 1 94.94 17 TRP B N 1
ATOM 1118 C CA . TRP B 1 17 ? 8.289 -17.688 -5.051 1 94.94 17 TRP B CA 1
ATOM 1119 C C . TRP B 1 17 ? 9.562 -16.938 -4.676 1 94.94 17 TRP B C 1
ATOM 1121 O O . TRP B 1 17 ? 10.07 -17.078 -3.561 1 94.94 17 TRP B O 1
ATOM 1131 N N . GLN B 1 18 ? 10.078 -16.109 -5.539 1 94.88 18 GLN B N 1
ATOM 1132 C CA . GLN B 1 18 ? 11.258 -15.305 -5.25 1 94.88 18 GLN B CA 1
ATOM 1133 C C . GLN B 1 18 ? 11.047 -14.422 -4.027 1 94.88 18 GLN B C 1
ATOM 1135 O O . GLN B 1 18 ? 11.977 -14.172 -3.26 1 94.88 18 GLN B O 1
ATOM 1140 N N . LYS B 1 19 ? 9.805 -13.906 -3.785 1 95.88 19 LYS B N 1
ATOM 1141 C CA . LYS B 1 19 ? 9.516 -13.102 -2.602 1 95.88 19 LYS B CA 1
ATOM 1142 C C . LYS B 1 19 ? 9.711 -13.914 -1.324 1 95.88 19 LYS B C 1
ATOM 1144 O O . LYS B 1 19 ? 10.18 -13.391 -0.312 1 95.88 19 LYS B O 1
ATOM 1149 N N . VAL B 1 20 ? 9.352 -15.172 -1.352 1 94.5 20 VAL B N 1
ATOM 1150 C CA . VAL B 1 20 ? 9.469 -16.062 -0.198 1 94.5 20 VAL B CA 1
ATOM 1151 C C . VAL B 1 20 ? 10.938 -16.375 0.065 1 94.5 20 VAL B C 1
ATOM 1153 O O . VAL B 1 20 ? 11.406 -16.266 1.2 1 94.5 20 VAL B O 1
ATOM 1156 N N . VAL B 1 21 ? 11.633 -16.641 -0.971 1 91.25 21 VAL B N 1
ATOM 1157 C CA . VAL B 1 21 ? 13.031 -17.031 -0.864 1 91.25 21 VAL B CA 1
ATOM 1158 C C . VAL B 1 21 ? 13.867 -15.844 -0.399 1 91.25 21 VAL B C 1
ATOM 1160 O O . VAL B 1 21 ? 14.812 -16 0.377 1 91.25 21 VAL B O 1
ATOM 1163 N N . ASP B 1 22 ? 13.562 -14.633 -0.888 1 90.44 22 ASP B N 1
ATOM 1164 C CA . ASP B 1 22 ? 14.328 -13.43 -0.568 1 90.44 22 ASP B CA 1
ATOM 1165 C C . ASP B 1 22 ? 14.148 -13.039 0.898 1 90.44 22 ASP B C 1
ATOM 1167 O O . ASP B 1 22 ? 14.938 -12.266 1.439 1 90.44 22 ASP B O 1
ATOM 1171 N N . GLN B 1 23 ? 13.008 -13.305 1.312 1 86.94 23 GLN B N 1
ATOM 1172 C CA . GLN B 1 23 ? 12.766 -12.961 2.711 1 86.94 23 GLN B CA 1
ATOM 1173 C C . GLN B 1 23 ? 13.617 -13.82 3.641 1 86.94 23 GLN B C 1
ATOM 1175 O O . GLN B 1 23 ? 13.555 -15.055 3.592 1 86.94 23 GLN B O 1
ATOM 1180 N N . ARG B 1 24 ? 15.195 -13.266 3.613 1 64.81 24 ARG B N 1
ATOM 1181 C CA . ARG B 1 24 ? 16.25 -13.961 4.352 1 64.81 24 ARG B CA 1
ATOM 1182 C C . ARG B 1 24 ? 15.656 -14.789 5.484 1 64.81 24 ARG B C 1
ATOM 1184 O O . ARG B 1 24 ? 14.523 -14.562 5.91 1 64.81 24 ARG B O 1
ATOM 1191 N N . PRO B 1 25 ? 17.078 -15.141 5.848 1 56.5 25 PRO B N 1
ATOM 1192 C CA . PRO B 1 25 ? 17.562 -16.516 5.723 1 56.5 25 PRO B CA 1
ATOM 1193 C C . PRO B 1 25 ? 16.531 -17.547 6.156 1 56.5 25 PRO B C 1
ATOM 1195 O O . PRO B 1 25 ? 16.375 -18.578 5.504 1 56.5 25 PRO B O 1
ATOM 1198 N N . GLU B 1 26 ? 16.109 -17.375 7.383 1 54.56 26 GLU B N 1
ATOM 1199 C CA . GLU B 1 26 ? 15.508 -18.438 8.172 1 54.56 26 GLU B CA 1
ATOM 1200 C C . GLU B 1 26 ? 13.984 -18.406 8.055 1 54.56 26 GLU B C 1
ATOM 1202 O O . GLU B 1 26 ? 13.281 -18.875 8.953 1 54.56 26 GLU B O 1
ATOM 1207 N N . SER B 1 27 ? 13.523 -17.797 6.73 1 63.28 27 SER B N 1
ATOM 1208 C CA . SER B 1 27 ? 12.07 -17.844 6.828 1 63.28 27 SER B CA 1
ATOM 1209 C C . SER B 1 27 ? 11.547 -19.281 6.691 1 63.28 27 SER B C 1
ATOM 1211 O O .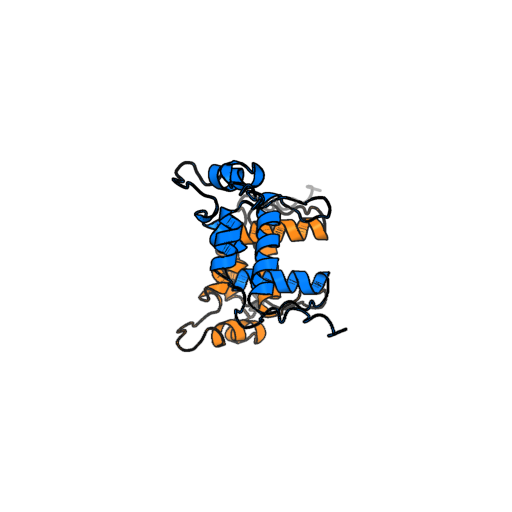 SER B 1 27 ? 12.07 -20.062 5.895 1 63.28 27 SER B O 1
ATOM 1213 N N . HIS B 1 28 ? 11.047 -19.875 7.488 1 83.25 28 HIS B N 1
ATOM 1214 C CA . HIS B 1 28 ? 10.352 -21.156 7.496 1 83.25 28 HIS B CA 1
ATOM 1215 C C . HIS B 1 28 ? 9.008 -21.062 6.781 1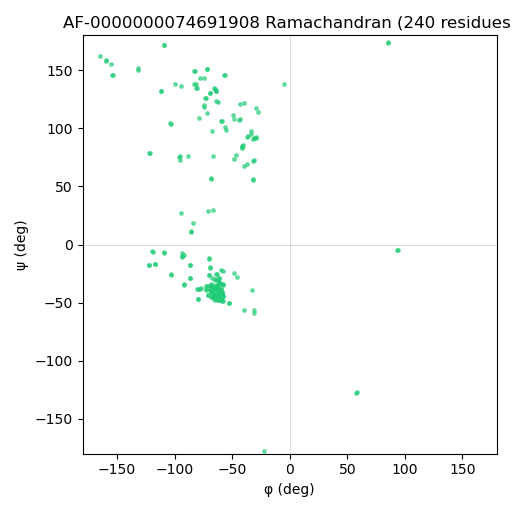 83.25 28 HIS B C 1
ATOM 1217 O O . HIS B 1 28 ? 8.141 -21.906 6.977 1 83.25 28 HIS B O 1
ATOM 1223 N N . MET B 1 29 ? 9.125 -20.062 5.812 1 91.5 29 MET B N 1
ATOM 1224 C CA . MET B 1 29 ? 7.836 -19.906 5.137 1 91.5 29 MET B CA 1
ATOM 1225 C C . MET B 1 29 ? 7.656 -20.969 4.059 1 91.5 29 MET B C 1
ATOM 1227 O O . MET B 1 29 ? 8.602 -21.297 3.342 1 91.5 29 MET B O 1
ATOM 1231 N N . LYS B 1 30 ? 6.438 -21.547 3.957 1 92.44 30 LYS B N 1
ATOM 1232 C CA . LYS B 1 30 ? 6.129 -22.594 3.002 1 92.44 30 LYS B CA 1
ATOM 1233 C C . LYS B 1 30 ? 5.203 -22.094 1.899 1 92.44 30 LYS B C 1
ATOM 1235 O O . LYS B 1 30 ? 4.926 -22.812 0.938 1 92.44 30 LYS B O 1
ATOM 1240 N N . CYS B 1 31 ? 4.742 -20.875 2.068 1 96 31 CYS B N 1
ATOM 1241 C CA . CYS B 1 31 ? 3.77 -20.312 1.143 1 96 31 CYS B CA 1
ATOM 1242 C C . CYS B 1 31 ? 3.863 -18.781 1.125 1 96 31 CYS B C 1
ATOM 1244 O O . CYS B 1 31 ? 4.137 -18.172 2.154 1 96 31 CYS B O 1
ATOM 1246 N N . VAL B 1 32 ? 3.629 -18.188 0.021 1 97.19 32 VAL B N 1
ATOM 1247 C CA . VAL B 1 32 ? 3.711 -16.75 -0.126 1 97.19 32 VAL B CA 1
ATOM 1248 C C . VAL B 1 32 ? 2.701 -16.078 0.799 1 97.19 32 VAL B C 1
ATOM 1250 O O . VAL B 1 32 ? 2.91 -14.938 1.242 1 97.19 32 VAL B O 1
ATOM 1253 N N . THR B 1 33 ? 1.588 -16.766 1.086 1 97.69 33 THR B N 1
ATOM 1254 C CA . THR B 1 33 ? 0.55 -16.156 1.91 1 97.69 33 THR B CA 1
ATOM 1255 C C . THR B 1 33 ? 1.019 -16.016 3.355 1 97.69 33 THR B C 1
ATOM 1257 O O . THR B 1 33 ? 0.382 -15.328 4.156 1 97.69 33 THR B O 1
ATOM 1260 N N . GLU B 1 34 ? 2.098 -16.641 3.664 1 96.31 34 GLU B N 1
ATOM 1261 C CA . GLU B 1 34 ? 2.682 -16.516 4.996 1 96.31 34 GLU B CA 1
ATOM 1262 C C . GLU B 1 34 ? 3.615 -15.305 5.07 1 96.31 34 GLU B C 1
ATOM 1264 O O . GLU B 1 34 ? 4.031 -14.898 6.156 1 96.31 34 GLU B O 1
ATOM 1269 N N . HIS B 1 35 ? 4.023 -14.82 3.947 1 96.5 35 HIS B N 1
ATOM 1270 C CA . HIS B 1 35 ? 4.938 -13.688 3.863 1 96.5 35 HIS B CA 1
ATOM 1271 C C . HIS B 1 35 ? 4.305 -12.422 4.441 1 96.5 35 HIS B C 1
ATOM 1273 O O . HIS B 1 35 ? 3.17 -12.086 4.098 1 96.5 35 HIS B O 1
ATOM 1279 N N . PRO B 1 36 ? 5.004 -11.703 5.281 1 95.81 36 PRO B N 1
ATOM 1280 C CA . PRO B 1 36 ? 4.441 -10.469 5.82 1 95.81 36 PRO B CA 1
ATOM 1281 C C . PRO B 1 36 ? 4.109 -9.445 4.73 1 95.81 36 PRO B C 1
ATOM 1283 O O . PRO B 1 36 ? 3.135 -8.703 4.852 1 95.81 36 PRO B O 1
ATOM 1286 N N . GLY B 1 37 ? 4.852 -9.398 3.691 1 97.38 37 GLY B N 1
ATOM 1287 C CA . GLY B 1 37 ? 4.566 -8.523 2.566 1 97.38 37 GLY B CA 1
ATOM 1288 C C . GLY B 1 37 ? 3.242 -8.828 1.893 1 97.38 37 GLY B C 1
ATOM 1289 O O . GLY B 1 37 ? 2.559 -7.918 1.415 1 97.38 37 GLY B O 1
ATOM 1290 N N . PHE B 1 38 ? 2.916 -10.125 1.909 1 98.44 38 PHE B N 1
ATOM 1291 C CA . PHE B 1 38 ? 1.623 -10.5 1.35 1 98.44 38 PHE B CA 1
ATOM 1292 C C . PHE B 1 38 ? 0.483 -9.945 2.193 1 98.44 38 PHE B C 1
ATOM 1294 O O . PHE B 1 38 ? -0.487 -9.406 1.655 1 98.44 38 PHE B O 1
ATOM 1301 N N . GLN B 1 39 ? 0.604 -10.016 3.443 1 98.25 39 GLN B N 1
ATOM 1302 C CA . GLN B 1 39 ? -0.41 -9.508 4.359 1 98.25 39 GLN B CA 1
ATOM 1303 C C . GLN B 1 39 ? -0.608 -8.008 4.184 1 98.25 39 GLN B C 1
ATOM 1305 O O . GLN B 1 39 ? -1.738 -7.535 4.035 1 98.25 39 GLN B O 1
ATOM 1310 N N . SER B 1 40 ? 0.45 -7.297 4.074 1 98.31 40 SER B N 1
ATOM 1311 C CA . SER B 1 40 ? 0.37 -5.844 4.027 1 98.31 40 SER B CA 1
ATOM 1312 C C . SER B 1 40 ? -0.068 -5.355 2.65 1 98.31 40 SER B C 1
ATOM 1314 O O . SER B 1 40 ? -0.884 -4.441 2.539 1 98.31 40 SER B O 1
ATOM 1316 N N . THR B 1 41 ? 0.392 -5.988 1.627 1 98.62 41 THR B N 1
ATOM 1317 C CA . THR B 1 41 ? 0.205 -5.484 0.272 1 98.62 41 THR B CA 1
ATOM 1318 C C . THR B 1 41 ? -1.13 -5.953 -0.3 1 98.62 41 THR B C 1
ATOM 1320 O O . THR B 1 41 ? -1.762 -5.234 -1.081 1 98.62 41 THR B O 1
ATOM 1323 N N . CYS B 1 42 ? -1.577 -7.141 0.177 1 98.75 42 CYS B N 1
ATOM 1324 C CA . CYS B 1 42 ? -2.682 -7.75 -0.555 1 98.75 42 CYS B CA 1
ATOM 1325 C C . CYS B 1 42 ? -3.924 -7.863 0.324 1 98.75 42 CYS B C 1
ATOM 1327 O O . CYS B 1 42 ? -5.031 -8.047 -0.181 1 98.75 42 CYS B O 1
ATOM 1329 N N . LEU B 1 43 ? -3.732 -7.742 1.669 1 98.75 43 LEU B N 1
ATOM 1330 C CA . LEU B 1 43 ? -4.883 -8.039 2.512 1 98.75 43 LEU B CA 1
ATOM 1331 C C . LEU B 1 43 ? -5.242 -6.844 3.389 1 98.75 43 LEU B C 1
ATOM 1333 O O . LEU B 1 43 ? -6.34 -6.789 3.949 1 98.75 43 LEU B O 1
ATOM 1337 N N . ASP B 1 44 ? -4.379 -5.898 3.586 1 98.44 44 ASP B N 1
ATOM 1338 C CA . ASP B 1 44 ? -4.613 -4.75 4.453 1 98.44 44 ASP B CA 1
ATOM 1339 C C . ASP B 1 44 ? -5.598 -3.77 3.816 1 98.44 44 ASP B C 1
ATOM 1341 O O . ASP B 1 44 ? -5.348 -3.25 2.727 1 98.44 44 ASP B O 1
ATOM 1345 N N . VAL B 1 45 ? -6.609 -3.443 4.48 1 97.44 45 VAL B N 1
ATOM 1346 C CA . VAL B 1 45 ? -7.715 -2.707 3.877 1 97.44 45 VAL B CA 1
ATOM 1347 C C . VAL B 1 45 ? -7.293 -1.263 3.617 1 97.44 45 VAL B C 1
ATOM 1349 O O . VAL B 1 45 ? -7.719 -0.652 2.635 1 97.44 45 VAL B O 1
ATOM 1352 N N . TRP B 1 46 ? -6.523 -0.695 4.449 1 97.69 46 TRP B N 1
ATOM 1353 C CA . TRP B 1 46 ? -6.098 0.685 4.242 1 97.69 46 TRP B CA 1
ATOM 1354 C C . TRP B 1 46 ? -5.164 0.791 3.039 1 97.69 46 TRP B C 1
ATOM 1356 O O . TRP B 1 46 ? -5.234 1.758 2.277 1 97.69 46 TRP B O 1
ATOM 1366 N N . VAL B 1 47 ? -4.281 -0.185 2.916 1 98.81 47 VAL B N 1
ATOM 1367 C CA . VAL B 1 47 ? -3.383 -0.242 1.768 1 98.81 47 VAL B CA 1
ATOM 1368 C C . VAL B 1 47 ? -4.191 -0.429 0.487 1 98.81 47 VAL B C 1
ATOM 1370 O O . VAL B 1 47 ? -3.971 0.271 -0.504 1 98.81 47 VAL B O 1
ATOM 1373 N N . LEU B 1 48 ? -5.145 -1.323 0.525 1 98.44 48 LEU B N 1
ATOM 1374 C CA . LEU B 1 48 ? -5.953 -1.598 -0.656 1 98.44 48 LEU B CA 1
ATOM 1375 C C . LEU B 1 48 ? -6.82 -0.395 -1.012 1 98.44 48 LEU B C 1
ATOM 1377 O O . LEU B 1 48 ? -7.027 -0.098 -2.191 1 98.44 48 LEU B O 1
ATOM 1381 N N . GLU B 1 49 ? -7.355 0.268 -0.041 1 97 49 GLU B N 1
ATOM 1382 C CA . GLU B 1 49 ? -8.102 1.5 -0.278 1 97 49 GLU B CA 1
ATOM 1383 C C . GLU B 1 49 ? -7.23 2.551 -0.963 1 97 49 GLU B C 1
ATOM 1385 O O . GLU B 1 49 ? -7.66 3.188 -1.927 1 97 49 GLU B O 1
ATOM 1390 N N . THR B 1 50 ? -6.051 2.73 -0.457 1 98 50 THR B N 1
ATOM 1391 C CA . THR B 1 50 ? -5.117 3.693 -1.031 1 98 50 THR B CA 1
ATOM 1392 C C . THR B 1 50 ? -4.785 3.33 -2.475 1 98 50 THR B C 1
ATOM 1394 O O . THR B 1 50 ? -4.766 4.195 -3.352 1 98 50 THR B O 1
ATOM 1397 N N . ALA B 1 51 ? -4.539 2.059 -2.707 1 97.56 51 ALA B N 1
ATOM 1398 C CA . ALA B 1 51 ? -4.273 1.589 -4.066 1 97.56 51 ALA B CA 1
ATOM 1399 C C . ALA B 1 51 ? -5.484 1.806 -4.969 1 97.56 51 ALA B C 1
ATOM 1401 O O . ALA B 1 51 ? -5.336 2.104 -6.156 1 97.56 51 ALA B O 1
ATOM 1402 N N . TYR B 1 52 ? -6.652 1.636 -4.43 1 96.25 52 TYR B N 1
ATOM 1403 C CA . TYR B 1 52 ? -7.871 1.868 -5.195 1 96.25 52 TYR B CA 1
ATOM 1404 C C . TYR B 1 52 ? -7.977 3.326 -5.625 1 96.25 52 TYR B C 1
ATOM 1406 O O . TYR B 1 52 ? -8.398 3.621 -6.746 1 96.25 52 TYR B O 1
ATOM 1414 N N . TYR B 1 53 ? -7.633 4.207 -4.758 1 95.5 53 TYR B N 1
ATOM 1415 C CA . TYR B 1 53 ? -7.66 5.625 -5.105 1 95.5 53 TYR B CA 1
ATOM 1416 C C . TYR B 1 53 ? -6.75 5.91 -6.297 1 95.5 53 TYR B C 1
ATOM 1418 O O . TYR B 1 53 ? -7.098 6.703 -7.176 1 95.5 53 TYR B O 1
ATOM 1426 N N . ALA B 1 54 ? -5.602 5.273 -6.277 1 94.5 54 ALA B N 1
ATOM 1427 C CA . ALA B 1 54 ? -4.719 5.414 -7.434 1 94.5 54 ALA B CA 1
ATOM 1428 C C . ALA B 1 54 ? -5.375 4.859 -8.695 1 94.5 54 ALA B C 1
ATOM 1430 O O . ALA B 1 54 ? -5.309 5.477 -9.758 1 94.5 54 ALA B O 1
ATOM 1431 N N . TYR B 1 55 ? -5.941 3.73 -8.547 1 92.94 55 TYR B N 1
ATOM 1432 C CA . TYR B 1 55 ? -6.621 3.074 -9.656 1 92.94 55 TYR B CA 1
ATOM 1433 C C . TYR B 1 55 ? -7.73 3.957 -10.219 1 92.94 55 TYR B C 1
ATOM 1435 O O . TYR B 1 55 ? -7.812 4.172 -11.43 1 92.94 55 TYR B O 1
ATOM 1443 N N . ARG B 1 56 ? -8.523 4.457 -9.352 1 92.81 56 ARG B N 1
ATOM 1444 C CA . ARG B 1 56 ? -9.641 5.305 -9.75 1 92.81 56 ARG B CA 1
ATOM 1445 C C . ARG B 1 56 ? -9.148 6.57 -10.445 1 92.81 56 ARG B C 1
ATOM 1447 O O . ARG B 1 56 ? -9.766 7.035 -11.406 1 92.81 56 ARG B O 1
ATOM 1454 N N . GLN B 1 57 ? -8.117 7.098 -9.961 1 91.56 57 GLN B N 1
ATOM 1455 C CA . GLN B 1 57 ? -7.559 8.305 -10.562 1 91.56 57 GLN B CA 1
ATOM 1456 C C . GLN B 1 57 ? -7.039 8.023 -11.969 1 91.56 57 GLN B C 1
ATOM 1458 O O . GLN B 1 57 ? -7.152 8.867 -12.859 1 91.56 57 GLN B O 1
ATOM 1463 N N . GLN B 1 58 ? -6.496 6.922 -12.148 1 89.19 58 GLN B N 1
ATOM 1464 C CA . GLN B 1 58 ? -5.883 6.559 -13.422 1 89.19 58 GLN B CA 1
ATOM 1465 C C . GLN B 1 58 ? -6.938 6.098 -14.43 1 89.19 58 GLN B C 1
ATOM 1467 O O . GLN B 1 58 ? -6.836 6.395 -15.617 1 89.19 58 GLN B O 1
ATOM 1472 N N . TYR B 1 59 ? -7.977 5.352 -13.977 1 89.12 59 TYR B N 1
ATOM 1473 C CA . TYR B 1 59 ? -8.859 4.664 -14.906 1 89.12 59 TYR B CA 1
ATOM 1474 C C . TYR B 1 59 ? -10.297 5.156 -14.766 1 89.12 59 TYR B C 1
ATOM 1476 O O . TYR B 1 59 ? -11.156 4.812 -15.578 1 89.12 59 TYR B O 1
ATOM 1484 N N . GLY B 1 60 ? -10.547 5.977 -13.805 1 87.25 60 GLY B N 1
ATOM 1485 C CA . GLY B 1 60 ? -11.906 6.422 -13.547 1 87.25 60 GLY B CA 1
ATOM 1486 C C . GLY B 1 60 ? -12.688 5.473 -12.656 1 87.25 60 GLY B C 1
ATOM 1487 O O . GLY B 1 60 ? -12.141 4.48 -12.164 1 87.25 60 GLY B O 1
ATOM 1488 N N . THR B 1 61 ? -13.875 5.934 -12.305 1 75.38 61 THR B N 1
ATOM 1489 C CA . THR B 1 61 ? -14.719 5.172 -11.391 1 75.38 61 THR B CA 1
ATOM 1490 C C . THR B 1 61 ? -15.234 3.896 -12.062 1 75.38 61 THR B C 1
ATOM 1492 O O . THR B 1 61 ? -15.594 3.912 -13.234 1 75.38 61 THR B O 1
ATOM 1495 N N . ASP B 1 62 ? -15.023 2.867 -11.266 1 73.88 62 ASP B N 1
ATOM 1496 C CA . ASP B 1 62 ? -15.602 1.621 -11.758 1 73.88 62 ASP B CA 1
ATOM 1497 C C . ASP B 1 62 ? -16.797 1.206 -10.898 1 73.88 62 ASP B C 1
ATOM 1499 O O . ASP B 1 62 ? -17.188 1.925 -9.984 1 73.88 62 ASP B O 1
ATOM 1503 N N . ASN B 1 63 ? -17.469 0.24 -11.312 1 74.75 63 ASN B N 1
ATOM 1504 C CA . ASN B 1 63 ? -18.672 -0.243 -10.656 1 74.75 63 ASN B CA 1
ATOM 1505 C C . ASN B 1 63 ? -18.344 -1.245 -9.547 1 74.75 63 ASN B C 1
ATOM 1507 O O . ASN B 1 63 ? -19.25 -1.86 -8.977 1 74.75 63 ASN B O 1
ATOM 1511 N N . GLN B 1 64 ? -17.156 -1.315 -9.234 1 75 64 GLN B N 1
ATOM 1512 C CA . GLN B 1 64 ? -16.797 -2.262 -8.18 1 75 64 GLN B CA 1
ATOM 1513 C C . GLN B 1 64 ? -17.078 -1.672 -6.797 1 75 64 GLN B C 1
ATOM 1515 O O . GLN B 1 64 ? -16.812 -0.492 -6.559 1 75 64 GLN B O 1
ATOM 1520 N N . ARG B 1 65 ? -17.719 -2.615 -6.008 1 79.94 65 ARG B N 1
ATOM 1521 C CA . ARG B 1 65 ? -18.062 -2.139 -4.676 1 79.94 65 ARG B CA 1
ATOM 1522 C C . ARG B 1 65 ? -17.641 -3.143 -3.607 1 79.94 65 ARG B C 1
ATOM 1524 O O . ARG B 1 65 ? -17.484 -4.332 -3.891 1 79.94 65 ARG B O 1
ATOM 1531 N N . GLY B 1 66 ? -17.391 -2.59 -2.535 1 85.56 66 GLY B N 1
ATOM 1532 C CA . GLY B 1 66 ? -17.125 -3.412 -1.366 1 85.56 66 GLY B CA 1
ATOM 1533 C C . GLY B 1 66 ? -15.961 -4.375 -1.567 1 85.56 66 GLY B C 1
ATOM 1534 O O . GLY B 1 66 ? -14.875 -3.969 -1.97 1 85.56 66 GLY B O 1
ATOM 1535 N N . ASN B 1 67 ? -16.281 -5.668 -1.262 1 91.31 67 ASN B N 1
ATOM 1536 C CA . ASN B 1 67 ? -15.242 -6.699 -1.273 1 91.31 67 ASN B CA 1
ATOM 1537 C C . ASN B 1 67 ? -14.766 -6.996 -2.691 1 91.31 67 ASN B C 1
ATOM 1539 O O . ASN B 1 67 ? -13.625 -7.414 -2.891 1 91.31 67 ASN B O 1
ATOM 1543 N N . GLU B 1 68 ? -15.594 -6.777 -3.631 1 92 68 GLU B N 1
ATOM 1544 C CA . GLU B 1 68 ? -15.156 -6.984 -5.008 1 92 68 GLU B CA 1
ATOM 1545 C C . GLU B 1 68 ? -14.016 -6.039 -5.375 1 92 68 GLU B C 1
ATOM 1547 O O . GLU B 1 68 ? -13.039 -6.453 -6.012 1 92 68 GLU B O 1
ATOM 1552 N N . LYS B 1 69 ? -14.195 -4.84 -4.992 1 92.88 69 LYS B N 1
ATOM 1553 C CA . LYS B 1 69 ? -13.148 -3.84 -5.215 1 92.88 69 LYS B CA 1
ATOM 1554 C C . LYS B 1 69 ? -11.836 -4.262 -4.559 1 92.88 69 LYS B C 1
ATOM 1556 O O . LYS B 1 69 ? -10.781 -4.207 -5.188 1 92.88 69 LYS B O 1
ATOM 1561 N N . PHE B 1 70 ? -11.938 -4.727 -3.371 1 95.69 70 PHE B N 1
ATOM 1562 C CA . PHE B 1 70 ? -10.742 -5.09 -2.619 1 95.69 70 PHE B CA 1
ATOM 1563 C C . PHE B 1 70 ? -10.078 -6.324 -3.223 1 95.69 70 PHE B C 1
ATOM 1565 O O . PHE B 1 70 ? -8.852 -6.398 -3.299 1 95.69 70 PHE B O 1
ATOM 1572 N N . ARG B 1 71 ? -10.852 -7.227 -3.711 1 95.94 71 ARG B N 1
ATOM 1573 C CA . ARG B 1 71 ? -10.273 -8.391 -4.371 1 95.94 71 ARG B CA 1
ATOM 1574 C C . ARG B 1 71 ? -9.523 -7.988 -5.637 1 95.94 71 ARG B C 1
ATOM 1576 O O . ARG B 1 71 ? -8.383 -8.406 -5.848 1 95.94 71 ARG B O 1
ATOM 1583 N N . TYR B 1 72 ? -10.18 -7.195 -6.398 1 94.25 72 TYR B N 1
ATOM 1584 C CA . TYR B 1 72 ? -9.578 -6.766 -7.656 1 94.25 72 TYR B CA 1
ATOM 1585 C C . TYR B 1 72 ? -8.273 -6.012 -7.406 1 94.25 72 TYR B C 1
ATOM 1587 O O . TYR B 1 72 ? -7.266 -6.27 -8.062 1 94.25 72 TYR B O 1
ATOM 1595 N N . ILE B 1 73 ? -8.336 -5.148 -6.508 1 96.25 73 ILE B N 1
ATOM 1596 C CA . ILE B 1 73 ? -7.16 -4.348 -6.203 1 96.25 73 ILE B CA 1
ATOM 1597 C C . ILE B 1 73 ? -6.078 -5.234 -5.586 1 96.25 73 ILE B C 1
ATOM 1599 O O . ILE B 1 73 ? -4.891 -5.055 -5.855 1 96.25 73 ILE B O 1
ATOM 1603 N N . ALA B 1 74 ? -6.449 -6.199 -4.73 1 97.75 74 ALA B N 1
ATOM 1604 C CA . ALA B 1 74 ? -5.484 -7.129 -4.145 1 97.75 74 ALA B CA 1
ATOM 1605 C C . ALA B 1 74 ? -4.746 -7.906 -5.23 1 97.75 74 ALA B C 1
ATOM 1607 O O . ALA B 1 74 ? -3.531 -8.094 -5.145 1 97.75 74 ALA B O 1
ATOM 1608 N N . TYR B 1 75 ? -5.465 -8.336 -6.23 1 95.69 75 TYR B N 1
ATOM 1609 C CA . TYR B 1 75 ? -4.828 -9.031 -7.344 1 95.69 75 TYR B CA 1
ATOM 1610 C C . TYR B 1 75 ? -3.811 -8.141 -8.039 1 95.69 75 TYR B C 1
ATOM 1612 O O . TYR B 1 75 ? -2.705 -8.578 -8.359 1 95.69 75 TYR B O 1
ATOM 1620 N N . ARG B 1 76 ? -4.211 -6.977 -8.281 1 95.38 76 ARG B N 1
ATOM 1621 C CA . ARG B 1 76 ? -3.324 -6.016 -8.93 1 95.38 76 ARG B CA 1
ATOM 1622 C C . ARG B 1 76 ? -2.08 -5.762 -8.086 1 95.38 76 ARG B C 1
ATOM 1624 O O . ARG B 1 76 ? -0.967 -5.703 -8.609 1 95.38 76 ARG B O 1
ATOM 1631 N N . GLN B 1 77 ? -2.27 -5.582 -6.785 1 97.88 77 GLN B N 1
ATOM 1632 C CA . GLN B 1 77 ? -1.144 -5.371 -5.883 1 97.88 77 GLN B CA 1
ATOM 1633 C C . GLN B 1 77 ? -0.184 -6.559 -5.91 1 97.88 77 GLN B C 1
ATOM 1635 O O . GLN B 1 77 ? 1.035 -6.375 -5.926 1 97.88 77 GLN B O 1
ATOM 1640 N N . LEU B 1 78 ? -0.716 -7.781 -5.91 1 97.69 78 LEU B N 1
ATOM 1641 C CA . LEU B 1 78 ? 0.12 -8.977 -5.922 1 97.69 78 LEU B CA 1
ATOM 1642 C C . LEU B 1 78 ? 0.991 -9.023 -7.172 1 97.69 78 LEU B C 1
ATOM 1644 O O . LEU B 1 78 ? 2.197 -9.258 -7.086 1 97.69 78 LEU B O 1
ATOM 1648 N N . VAL B 1 79 ? 0.377 -8.781 -8.266 1 96.75 79 VAL B N 1
ATOM 1649 C CA . VAL B 1 79 ? 1.119 -8.812 -9.523 1 96.75 79 VAL B CA 1
ATOM 1650 C C . VAL B 1 79 ? 2.201 -7.734 -9.508 1 96.75 79 VAL B C 1
ATOM 1652 O O . VAL B 1 79 ? 3.357 -8 -9.836 1 96.75 79 VAL B O 1
ATOM 1655 N N . ARG B 1 80 ? 1.883 -6.551 -9.141 1 96.56 80 ARG B N 1
ATOM 1656 C CA . ARG B 1 80 ? 2.852 -5.461 -9.109 1 96.56 80 ARG B CA 1
ATOM 1657 C C . ARG B 1 80 ? 3.994 -5.77 -8.148 1 96.56 80 ARG B C 1
ATOM 1659 O O . ARG B 1 80 ? 5.16 -5.512 -8.453 1 96.56 80 ARG B O 1
ATOM 1666 N N . TRP B 1 81 ? 3.643 -6.262 -7.008 1 97.44 81 TRP B N 1
ATOM 1667 C CA . TRP B 1 81 ? 4.648 -6.59 -6 1 97.44 81 TRP B CA 1
ATOM 1668 C C . TRP B 1 81 ? 5.629 -7.629 -6.531 1 97.44 81 TRP B C 1
ATOM 1670 O O . TRP B 1 81 ? 6.844 -7.492 -6.352 1 97.44 81 TRP B O 1
ATOM 1680 N N . CYS B 1 82 ? 5.141 -8.562 -7.266 1 96.25 82 CYS B N 1
ATOM 1681 C CA . CYS B 1 82 ? 5.969 -9.695 -7.664 1 96.25 82 CYS B CA 1
ATOM 1682 C C . CYS B 1 82 ? 6.648 -9.43 -9 1 96.25 82 CYS B C 1
ATOM 1684 O O . CYS B 1 82 ? 7.785 -9.859 -9.227 1 96.25 82 CYS B O 1
ATOM 1686 N N . TRP B 1 83 ? 6 -8.742 -9.891 1 94.75 83 TRP B N 1
ATOM 1687 C CA . TRP B 1 83 ? 6.535 -8.555 -11.234 1 94.75 83 TRP B CA 1
ATOM 1688 C C . TRP B 1 83 ? 7.129 -7.156 -11.391 1 94.75 83 TRP B C 1
ATOM 1690 O O . TRP B 1 83 ? 7.887 -6.895 -12.328 1 94.75 83 TRP B O 1
ATOM 1700 N N . GLY B 1 84 ? 6.625 -6.199 -10.594 1 94.12 84 GLY B N 1
ATOM 1701 C CA . GLY B 1 84 ? 7.18 -4.855 -10.656 1 94.12 84 GLY B CA 1
ATOM 1702 C C . GLY B 1 84 ? 6.426 -3.941 -11.609 1 94.12 84 GLY B C 1
ATOM 1703 O O . GLY B 1 84 ? 6.723 -2.748 -11.695 1 94.12 84 GLY B O 1
ATOM 1704 N N . TYR B 1 85 ? 5.488 -4.391 -12.305 1 91.75 85 TYR B N 1
ATOM 1705 C CA . TYR B 1 85 ? 4.668 -3.615 -13.234 1 91.75 85 TYR B CA 1
ATOM 1706 C C . TYR B 1 85 ? 3.352 -4.324 -13.516 1 91.75 85 TYR B C 1
ATOM 1708 O O . TYR B 1 85 ? 3.203 -5.512 -13.227 1 91.75 85 TYR B O 1
ATOM 1716 N N . LEU B 1 86 ? 2.369 -3.406 -13.977 1 90.25 86 LEU B N 1
ATOM 1717 C CA . LEU B 1 86 ? 1.115 -3.945 -14.492 1 90.25 86 LEU B CA 1
ATOM 1718 C C . LEU B 1 86 ? 0.999 -3.713 -15.992 1 90.25 86 LEU B C 1
ATOM 1720 O O . LEU B 1 86 ? 1.431 -2.674 -16.5 1 90.25 86 LEU B O 1
ATOM 1724 N N . GLY B 1 87 ? 0.664 -4.633 -16.812 1 77 87 GLY B N 1
ATOM 1725 C CA . GLY B 1 87 ? 0.522 -4.383 -18.25 1 77 87 GLY B CA 1
ATOM 1726 C C . GLY B 1 87 ? -0.419 -5.355 -18.922 1 77 87 GLY B C 1
ATOM 1727 O O . GLY B 1 87 ? -0.787 -6.383 -18.359 1 77 87 GLY B O 1
ATOM 1728 N N . LYS B 1 88 ? -0.934 -4.855 -20 1 67.69 88 LYS B N 1
ATOM 1729 C CA . LYS B 1 88 ? -1.796 -5.68 -20.844 1 67.69 88 LYS B CA 1
ATOM 1730 C C . LYS B 1 88 ? -1.182 -7.059 -21.078 1 67.69 88 LYS B C 1
ATOM 1732 O O . LYS B 1 88 ? -1.9 -8.055 -21.203 1 67.69 88 LYS B O 1
ATOM 1737 N N . HIS B 1 89 ? 0.06 -7.062 -21.016 1 60.06 89 HIS B N 1
ATOM 1738 C CA . HIS B 1 89 ? 0.717 -8.312 -21.375 1 60.06 89 HIS B CA 1
ATOM 1739 C C . HIS B 1 89 ? 0.977 -9.172 -20.141 1 60.06 89 HIS B C 1
ATOM 1741 O O . HIS B 1 89 ? 1.484 -10.289 -20.25 1 60.06 89 HIS B O 1
ATOM 1747 N N . VAL B 1 90 ? 0.707 -8.555 -19.062 1 60.56 90 VAL B N 1
ATOM 1748 C CA . VAL B 1 90 ? 0.876 -9.359 -17.859 1 60.56 90 VAL B CA 1
ATOM 1749 C C . VAL B 1 90 ? -0.422 -10.102 -17.547 1 60.56 90 VAL B C 1
ATOM 1751 O O . VAL B 1 90 ? -1.322 -9.539 -16.906 1 60.56 90 VAL B O 1
ATOM 1754 N N . ARG B 1 91 ? -0.687 -11.148 -18.297 1 72.75 91 ARG B N 1
ATOM 1755 C CA . ARG B 1 91 ? -1.746 -12.102 -17.953 1 72.75 91 ARG B CA 1
ATOM 1756 C C . ARG B 1 91 ? -1.188 -13.297 -17.203 1 72.75 91 ARG B C 1
ATOM 1758 O O . ARG B 1 91 ? -0.81 -14.305 -17.812 1 72.75 91 ARG B O 1
ATOM 1765 N N . VAL B 1 92 ? -0.857 -13.008 -16.031 1 76.25 92 VAL B N 1
ATOM 1766 C CA . VAL B 1 92 ? -0.247 -14.07 -15.242 1 76.25 92 VAL B CA 1
ATOM 1767 C C . VAL B 1 92 ? -1.315 -14.781 -14.414 1 76.25 92 VAL B C 1
ATOM 1769 O O . VAL B 1 92 ? -2.281 -14.156 -13.969 1 76.25 92 VAL B O 1
ATOM 1772 N N . ALA B 1 93 ? -1.18 -16.094 -14.43 1 85.06 93 ALA B N 1
ATOM 1773 C CA . ALA B 1 93 ? -2.006 -16.875 -13.508 1 85.06 93 ALA B CA 1
ATOM 1774 C C . ALA B 1 93 ? -1.497 -16.75 -12.07 1 85.06 93 ALA B C 1
ATOM 1776 O O . ALA B 1 93 ? -0.329 -17.016 -11.789 1 85.06 93 ALA B O 1
ATOM 1777 N N . LEU B 1 94 ? -2.303 -16.266 -11.242 1 93.5 94 LEU B N 1
ATOM 1778 C CA . LEU B 1 94 ? -1.946 -16.141 -9.828 1 93.5 94 LEU B CA 1
ATOM 1779 C C . LEU B 1 94 ? -2.057 -17.5 -9.125 1 93.5 94 LEU B C 1
ATOM 1781 O O . LEU B 1 94 ? -2.918 -18.312 -9.469 1 93.5 94 LEU B O 1
ATOM 1785 N N . PRO B 1 95 ? -1.184 -17.812 -8.203 1 96.38 95 PRO B N 1
ATOM 1786 C CA . PRO B 1 95 ? -1.286 -19.062 -7.457 1 96.38 95 PRO B CA 1
ATOM 1787 C C . PRO B 1 95 ? -2.623 -19.203 -6.734 1 96.38 95 PRO B C 1
ATOM 1789 O O . PRO B 1 95 ? -3.16 -18.234 -6.215 1 96.38 95 PRO B O 1
ATOM 1792 N N . SER B 1 96 ? -3.08 -20.375 -6.652 1 96.31 96 SER B N 1
ATOM 1793 C CA . SER B 1 96 ? -4.363 -20.641 -6.008 1 96.31 96 SER B CA 1
ATOM 1794 C C . SER B 1 96 ? -4.324 -20.266 -4.527 1 96.31 96 SER B C 1
ATOM 1796 O O . SER B 1 96 ? -5.32 -19.797 -3.975 1 96.31 96 SER B O 1
ATOM 1798 N N . CYS B 1 97 ? -3.18 -20.484 -3.898 1 97.56 97 CYS B N 1
ATOM 1799 C CA . CYS B 1 97 ? -3.066 -20.141 -2.486 1 97.56 97 CYS B CA 1
ATOM 1800 C C . CYS B 1 97 ? -3.334 -18.656 -2.258 1 97.56 97 CYS B C 1
ATOM 1802 O O . CYS B 1 97 ? -4.055 -18.281 -1.328 1 97.56 97 CYS B O 1
ATOM 1804 N N . ALA B 1 98 ? -2.785 -17.859 -3.066 1 98 98 ALA B N 1
ATOM 1805 C CA . ALA B 1 98 ? -2.971 -16.406 -2.951 1 98 98 ALA B CA 1
ATOM 1806 C C . ALA B 1 98 ? -4.41 -16.016 -3.273 1 98 98 ALA B C 1
ATOM 1808 O O . ALA B 1 98 ? -5.027 -15.242 -2.535 1 98 98 ALA B O 1
ATOM 1809 N N . VAL B 1 99 ? -4.953 -16.578 -4.344 1 97 99 VAL B N 1
ATOM 1810 C CA . VAL B 1 99 ? -6.312 -16.266 -4.773 1 97 99 VAL B CA 1
ATOM 1811 C C . VAL B 1 99 ? -7.301 -16.656 -3.676 1 97 99 VAL B C 1
ATOM 1813 O O . VAL B 1 99 ? -8.172 -15.859 -3.314 1 97 99 VAL B O 1
ATOM 1816 N N . ASN B 1 100 ? -7.102 -17.797 -3.152 1 97.25 100 ASN B N 1
ATOM 1817 C CA . ASN B 1 100 ? -8.016 -18.266 -2.113 1 97.25 100 ASN B CA 1
ATOM 1818 C C . ASN B 1 100 ? -7.906 -17.422 -0.847 1 97.25 100 ASN B C 1
ATOM 1820 O O . ASN B 1 100 ? -8.922 -17.109 -0.221 1 97.25 100 ASN B O 1
ATOM 1824 N N . LYS B 1 101 ? -6.723 -17.094 -0.447 1 98 101 LYS B N 1
ATOM 1825 C CA . LYS B 1 101 ? -6.547 -16.266 0.737 1 98 101 LYS B CA 1
ATOM 1826 C C . LYS B 1 101 ? -7.219 -14.906 0.55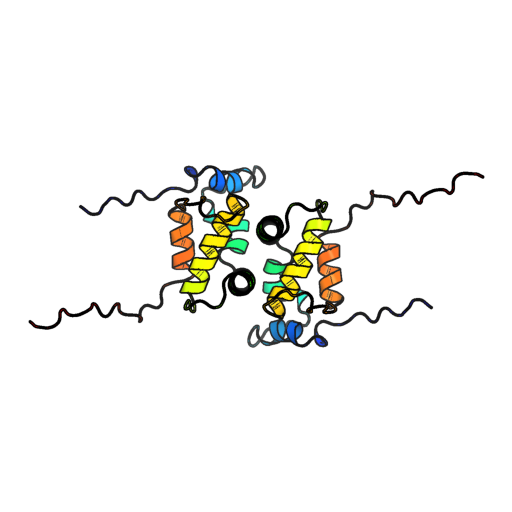7 1 98 101 LYS B C 1
ATOM 1828 O O . LYS B 1 101 ? -7.883 -14.406 1.472 1 98 101 LYS B O 1
ATOM 1833 N N . ILE B 1 102 ? -7.094 -14.312 -0.586 1 97.94 102 ILE B N 1
ATOM 1834 C CA . ILE B 1 102 ? -7.703 -13.016 -0.885 1 97.94 102 ILE B CA 1
ATOM 1835 C C . ILE B 1 102 ? -9.227 -13.148 -0.873 1 97.94 102 ILE B C 1
ATOM 1837 O O . ILE B 1 102 ? -9.914 -12.344 -0.248 1 97.94 102 ILE B O 1
ATOM 1841 N N . ARG B 1 103 ? -9.758 -14.156 -1.468 1 97.12 103 ARG B N 1
ATOM 1842 C CA . ARG B 1 103 ? -11.203 -14.367 -1.548 1 97.12 103 ARG B CA 1
ATOM 1843 C C . ARG B 1 103 ? -11.789 -14.656 -0.171 1 97.12 103 ARG B C 1
ATOM 1845 O O . ARG B 1 103 ? -12.914 -14.258 0.122 1 97.12 103 ARG B O 1
ATOM 1852 N N . ASN B 1 104 ? -11.062 -15.383 0.606 1 97.19 104 ASN B N 1
ATOM 1853 C CA . ASN B 1 104 ? -11.531 -15.664 1.959 1 97.19 104 ASN B CA 1
ATOM 1854 C C . ASN B 1 104 ? -11.547 -14.406 2.818 1 97.19 104 ASN B C 1
ATOM 1856 O O . ASN B 1 104 ? -12.406 -14.258 3.695 1 97.19 104 ASN B O 1
ATOM 1860 N N . THR B 1 105 ? -10.609 -13.562 2.609 1 97.81 105 THR B N 1
ATOM 1861 C CA . THR B 1 105 ? -10.539 -12.312 3.355 1 97.81 105 THR B CA 1
ATOM 1862 C C . THR B 1 105 ? -11.625 -11.344 2.893 1 97.81 105 THR B C 1
ATOM 1864 O O . THR B 1 105 ? -12.188 -10.609 3.703 1 97.81 105 THR B O 1
ATOM 1867 N N . PHE B 1 106 ? -11.836 -11.359 1.622 1 97.25 106 PHE B N 1
ATOM 1868 C CA . PHE B 1 106 ? -12.828 -10.477 1.021 1 97.25 106 PHE B CA 1
ATOM 1869 C C . PHE B 1 106 ? -13.875 -11.289 0.262 1 97.25 106 PHE B C 1
ATOM 1871 O O . PHE B 1 106 ? -13.891 -11.281 -0.97 1 97.25 106 PHE B O 1
ATOM 1878 N N . PRO B 1 107 ? -14.805 -11.867 0.989 1 94.75 107 PRO B N 1
ATOM 1879 C CA . PRO B 1 107 ? -15.781 -12.773 0.361 1 94.75 107 PRO B CA 1
ATOM 1880 C C . PRO B 1 107 ? -16.797 -12.031 -0.509 1 94.75 107 PRO B C 1
ATOM 1882 O O . PRO B 1 107 ? -17.062 -10.844 -0.286 1 94.75 107 PRO B O 1
ATOM 1885 N N . ALA B 1 108 ? -17.25 -12.711 -1.47 1 85 108 ALA B N 1
ATOM 1886 C CA . ALA B 1 108 ? -18.312 -12.164 -2.299 1 85 108 ALA B CA 1
ATOM 1887 C C . ALA B 1 108 ? -19.594 -11.992 -1.493 1 85 108 ALA B C 1
ATOM 1889 O O . ALA B 1 108 ? -19.859 -12.75 -0.55 1 85 108 ALA B O 1
ATOM 1890 N N . ASP B 1 109 ? -20.203 -10.93 -1.623 1 69.75 109 ASP B N 1
ATOM 1891 C CA . ASP B 1 109 ? -21.5 -10.75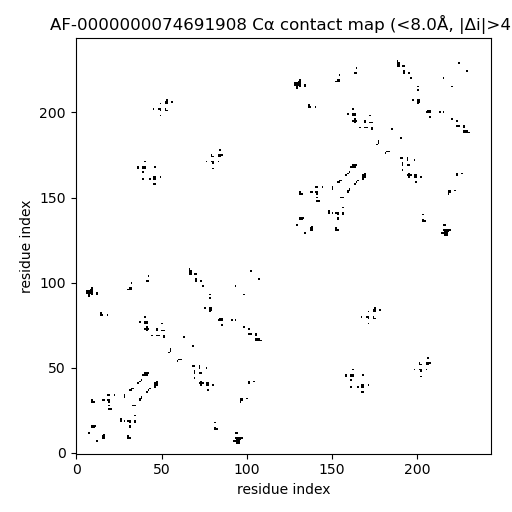8 -0.967 1 69.75 109 ASP B CA 1
ATOM 1892 C C . ASP B 1 109 ? -22.469 -11.859 -1.376 1 69.75 109 ASP B C 1
ATOM 1894 O O . ASP B 1 109 ? -22.516 -12.258 -2.541 1 69.75 109 ASP B O 1
ATOM 1898 N N . PHE B 1 110 ? -22.688 -12.898 -0.65 1 58.22 110 PHE B N 1
ATOM 1899 C CA . PHE B 1 110 ? -23.688 -13.922 -0.948 1 58.22 110 PHE B CA 1
ATOM 1900 C C . PHE B 1 110 ? -24.875 -13.32 -1.677 1 58.22 110 PHE B C 1
ATOM 1902 O O . PHE B 1 110 ? -25.484 -13.969 -2.535 1 58.22 110 PHE B O 1
ATOM 1909 N N . GLY B 1 111 ? -25.547 -12.312 -1.03 1 47.97 111 GLY B N 1
ATOM 1910 C CA . GLY B 1 111 ? -26.906 -12 -1.482 1 47.97 111 GLY B CA 1
ATOM 1911 C C . GLY B 1 111 ? -26.969 -11.617 -2.949 1 47.97 111 GLY B C 1
ATOM 1912 O O . GLY B 1 111 ? -28 -11.172 -3.438 1 47.97 111 GLY B O 1
ATOM 1913 N N . SER B 1 112 ? -26 -11.188 -3.572 1 43.5 112 SER B N 1
ATOM 1914 C CA . SER B 1 112 ? -26.312 -10.977 -4.98 1 43.5 112 SER B CA 1
ATOM 1915 C C . SER B 1 112 ? -26.547 -12.297 -5.703 1 43.5 112 SER B C 1
ATOM 1917 O O . SER B 1 112 ? -25.594 -12.992 -6.07 1 43.5 112 SER B O 1
ATOM 1919 N N . SER B 1 113 ? -27.484 -13.125 -5.246 1 40 113 SER B N 1
ATOM 1920 C CA . SER B 1 113 ? -28.172 -14.203 -5.941 1 40 113 SER B CA 1
ATOM 1921 C C . SER B 1 113 ? -28.281 -13.922 -7.438 1 40 113 SER B C 1
ATOM 1923 O O . SER B 1 113 ? -28.766 -12.859 -7.84 1 40 113 SER B O 1
ATOM 1925 N N . TYR B 1 114 ? -27.344 -14.391 -8.156 1 40.41 114 TYR B N 1
ATOM 1926 C CA . TYR B 1 114 ? -27.594 -14.422 -9.594 1 40.41 114 TYR B CA 1
ATOM 1927 C C . TYR B 1 114 ? -29.031 -14.82 -9.891 1 40.41 114 TYR B C 1
ATOM 1929 O O . TYR B 1 114 ? -29.438 -15.953 -9.625 1 40.41 114 TYR B O 1
ATOM 1937 N N . THR B 1 115 ? -30.047 -13.984 -9.547 1 42.84 115 THR B N 1
ATOM 1938 C CA . THR B 1 115 ? -31.375 -14.312 -10.078 1 42.84 115 THR B CA 1
ATOM 1939 C C . THR B 1 115 ? -31.297 -14.625 -11.57 1 42.84 115 THR B C 1
ATOM 1941 O O . THR B 1 115 ? -30.922 -13.773 -12.367 1 42.84 115 THR B O 1
ATOM 1944 N N . GLY B 1 116 ? -30.859 -15.75 -11.961 1 36.22 116 GLY B N 1
ATOM 1945 C CA . GLY B 1 116 ? -30.969 -16.297 -13.305 1 36.22 116 GLY B CA 1
ATOM 1946 C C . GLY B 1 116 ? -32.188 -15.812 -14.055 1 36.22 116 GLY B C 1
ATOM 1947 O O . GLY B 1 116 ? -33.219 -15.445 -13.445 1 36.22 116 GLY B O 1
ATOM 1948 N N . LEU B 1 117 ? -32 -15.125 -15.125 1 37.16 117 LEU B N 1
ATOM 1949 C CA . LEU B 1 117 ? -33.062 -14.742 -16.062 1 37.16 117 LEU B CA 1
ATOM 1950 C C . LEU B 1 117 ? -34.031 -15.891 -16.281 1 37.16 117 LEU B C 1
ATOM 1952 O O . LEU B 1 117 ? -33.625 -16.969 -16.719 1 37.16 117 LEU B O 1
ATOM 1956 N N . LYS B 1 118 ? -35 -16.047 -15.445 1 42.72 118 LYS B N 1
ATOM 1957 C CA . LYS B 1 118 ? -36.062 -16.969 -15.828 1 42.72 118 LYS B CA 1
ATOM 1958 C C . LYS B 1 118 ? -36.562 -16.672 -17.234 1 42.72 118 LYS B C 1
ATOM 1960 O O . LYS B 1 118 ? -36.812 -15.516 -17.578 1 42.72 118 LYS B O 1
ATOM 1965 N N . PRO B 1 119 ? -36.344 -17.516 -18.234 1 38.62 119 PRO B N 1
ATOM 1966 C CA . PRO B 1 119 ? -36.844 -17.344 -19.609 1 38.62 119 PRO B CA 1
ATOM 1967 C C . PRO B 1 119 ? -38.281 -16.875 -19.656 1 38.62 119 PRO B C 1
ATOM 1969 O O . PRO B 1 119 ? -39.062 -17.188 -18.766 1 38.62 119 PRO B O 1
ATOM 1972 N N . PRO B 1 120 ? -38.531 -15.727 -20.281 1 39.03 120 PRO B N 1
ATOM 1973 C CA . PRO B 1 120 ? -39.938 -15.359 -20.406 1 39.03 120 PRO B CA 1
ATOM 1974 C C . PRO B 1 120 ? -40.812 -16.547 -20.812 1 39.03 120 PRO B C 1
ATOM 1976 O O . PRO B 1 120 ? -40.344 -17.484 -21.438 1 39.03 120 PRO B O 1
ATOM 1979 N N . SER B 1 121 ? -41.594 -17.016 -19.859 1 39.22 121 SER B N 1
ATOM 1980 C CA . SER B 1 121 ? -42.594 -17.984 -20.281 1 39.22 121 SER B CA 1
ATOM 1981 C C . SER B 1 121 ? -43.094 -17.688 -21.688 1 39.22 121 SER B C 1
ATOM 1983 O O . SER B 1 121 ? -43.594 -16.594 -21.953 1 39.22 121 SER B O 1
ATOM 1985 N N . LEU B 1 122 ? -42.562 -18.359 -22.719 1 29.45 122 LEU B N 1
ATOM 1986 C CA . LEU B 1 122 ? -43.25 -18.312 -24.016 1 29.45 122 LEU B CA 1
ATOM 1987 C C . LEU B 1 122 ? -44.688 -18.781 -23.891 1 29.45 122 LEU B C 1
ATOM 1989 O O . LEU B 1 122 ? -45 -19.703 -23.125 1 29.45 122 LEU B O 1
#

Radius of gyration: 21.63 Å; Cα contacts (8 Å, |Δi|>4): 272; chains: 2; bounding box: 82×67×46 Å

pLDDT: mean 83.14, std 20.36, range [29.39, 98.81]